Protein AF-A0A1U7NUZ7-F1 (afdb_monomer)

Solvent-accessible surface area (backbone atoms only — not comparable to full-atom values): 11135 Å² total; per-residue (Å²): 109,74,63,62,52,46,43,39,50,23,51,52,74,9,52,78,33,75,13,40,53,43,73,59,88,58,29,22,33,39,43,71,9,53,29,67,67,51,28,48,62,37,33,53,76,56,36,77,80,48,47,77,47,78,47,76,82,34,82,82,72,22,28,20,33,24,39,40,30,50,90,89,45,73,43,67,10,75,22,47,19,69,41,63,65,23,2,44,34,34,2,41,26,43,23,41,35,76,68,71,44,65,81,83,79,80,79,48,73,31,52,32,42,94,89,81,40,64,57,57,73,79,56,69,79,69,61,81,77,74,84,66,88,71,75,82,79,69,78,83,72,74,83,80,51,74,67,56,54,56,50,48,53,56,47,48,56,52,41,51,50,33,38,75,72,70,43,41,72,58,32,53,55,48,59,75,68,52,67,52,99,46,73,68,47,32,52,49,54,47,52,54,53,50,52,60,74,75,102

Radius of gyration: 26.82 Å; Cα contacts (8 Å, |Δi|>4): 294; chains: 1; bounding box: 57×69×40 Å

Sequence (199 aa):
MPEFDRVREALRASMSAWATLEVRGDQARVIPAPDLDQMALHLETADPHWSLTWACDSVQPPVVRARLTLLGVTREGLSGGHTLDDAKWAALADAARTFGVAPAGEIPWVEYDAEDGPNTSDLDEVTPLPTAPAAAALPPEPPRDPQMEKARDHINDLLEQLRALGRGKEATRFMMRGYGENVEESRAIYKEIQAVLKS

Mean predicted aligned error: 16.05 Å

Nearest PDB structures (foldseek):
  3f6h-assembly1_A  TM=7.320E-01  e=1.6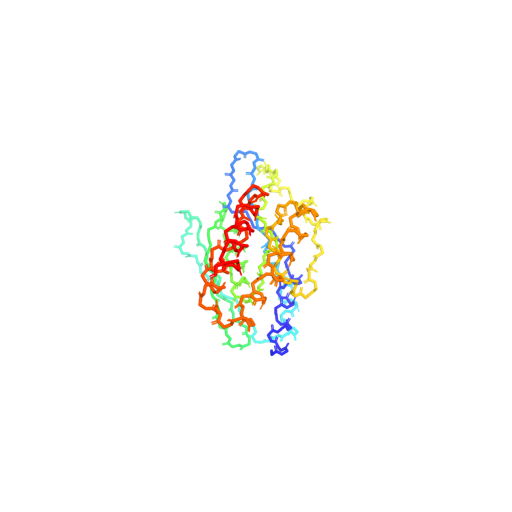95E-01  Leptospira interrogans
  3f6g-assembly1_A  TM=6.444E-01  e=9.263E-02  Leptospira interrogans
  3f6h-assembly1_B  TM=6.268E-01  e=1.045E-01  Leptospira interrogans
  2l33-assembly1_A  TM=5.228E-01  e=1.502E-01  Homo sapiens
  7v6c-assembly1_B  TM=4.073E-01  e=4.767E-02  Drosophila melanogaster

Secondary structure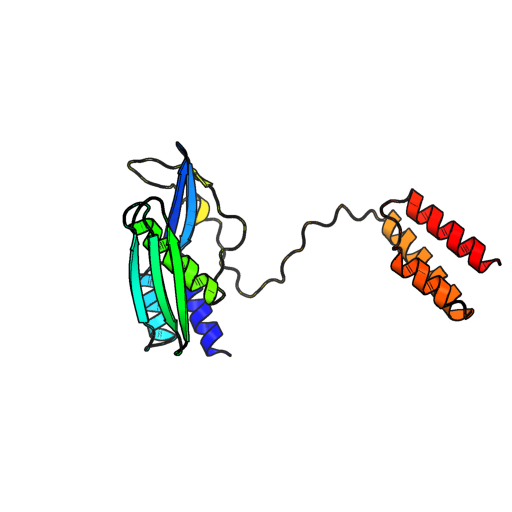 (DSSP, 8-state):
-HHHHHHHHHHHHT--EEEEEEEETTEEEEEEE--HHHHHHHHHHH-TT-EEEEEEEEETTEEEEEEEEETTEEEEEEEE-SSHHHHHHHHHHHHHHHTT-PPSSS--EEEEETTTEE--HHHHTT----SS-PPP-PSPPP---HHHHHHHHHHHHHHHHHHHTT-HHHHHHHHHH-S-SSHHHHHHHHHHHHHHHH-

Structure (mmCIF, N/CA/C/O backbone):
data_AF-A0A1U7NUZ7-F1
#
_entry.id   AF-A0A1U7NUZ7-F1
#
loop_
_atom_site.group_PDB
_atom_site.id
_atom_site.type_symbol
_atom_site.label_atom_id
_atom_site.label_alt_id
_atom_site.label_comp_id
_atom_site.label_asym_id
_atom_site.label_entity_id
_atom_site.label_seq_id
_atom_site.pdbx_PDB_ins_code
_atom_site.Cartn_x
_atom_site.Cartn_y
_atom_site.Cartn_z
_atom_site.occupancy
_atom_site.B_iso_or_equiv
_atom_site.auth_seq_id
_atom_site.auth_comp_id
_atom_site.auth_asym_id
_atom_site.auth_atom_id
_atom_site.pdbx_PDB_model_num
ATOM 1 N N . MET A 1 1 ? -11.045 6.740 16.922 1.00 62.53 1 MET A N 1
ATOM 2 C CA . MET A 1 1 ? -10.965 5.560 17.810 1.00 62.53 1 MET A CA 1
ATOM 3 C C . MET A 1 1 ? -9.488 5.319 18.040 1.00 62.53 1 MET A C 1
ATOM 5 O O . MET A 1 1 ? -8.809 5.043 17.060 1.00 62.53 1 MET A O 1
ATOM 9 N N . PRO A 1 2 ? -8.992 5.460 19.276 1.00 85.19 2 PRO A N 1
ATOM 10 C CA . PRO A 1 2 ? -7.556 5.523 19.555 1.00 85.19 2 PRO A CA 1
ATOM 11 C C . PRO A 1 2 ? -6.780 4.270 19.117 1.00 85.19 2 PRO A C 1
ATOM 13 O O . PRO A 1 2 ? -5.603 4.368 18.794 1.00 85.19 2 PRO A O 1
ATOM 16 N N . GLU A 1 3 ? -7.423 3.103 19.064 1.00 87.19 3 GLU A N 1
ATOM 17 C CA . GLU A 1 3 ? -6.800 1.844 18.630 1.00 87.19 3 GLU A CA 1
ATOM 18 C C . GLU A 1 3 ? -6.497 1.834 17.125 1.00 87.19 3 GLU A C 1
ATOM 20 O O . GLU A 1 3 ? -5.385 1.503 16.722 1.00 87.19 3 GLU A O 1
ATOM 25 N N . PHE A 1 4 ? -7.441 2.291 16.295 1.00 90.88 4 PHE A N 1
ATOM 26 C CA . PHE A 1 4 ? -7.215 2.450 14.854 1.00 90.88 4 PHE A CA 1
ATOM 27 C C . PHE A 1 4 ? -6.125 3.478 14.556 1.00 90.88 4 PHE A C 1
ATOM 29 O O . PHE A 1 4 ? -5.347 3.291 13.624 1.00 90.88 4 PHE A O 1
ATOM 36 N N . ASP A 1 5 ? -6.046 4.545 15.354 1.00 91.75 5 ASP A N 1
ATOM 37 C CA . ASP A 1 5 ? -4.981 5.533 15.216 1.00 91.75 5 ASP A CA 1
ATOM 38 C C . ASP A 1 5 ? -3.610 4.899 15.517 1.00 91.75 5 ASP A C 1
ATOM 40 O O . ASP A 1 5 ? -2.689 5.076 14.727 1.00 91.75 5 ASP A O 1
ATOM 44 N N . ARG A 1 6 ? -3.483 4.076 16.570 1.00 93.12 6 ARG A N 1
ATOM 45 C CA . ARG A 1 6 ? -2.234 3.350 16.889 1.00 93.12 6 ARG A CA 1
ATOM 46 C C . ARG A 1 6 ? -1.795 2.396 15.785 1.00 93.12 6 ARG A C 1
ATOM 48 O O . ARG A 1 6 ? -0.627 2.402 15.420 1.00 93.12 6 ARG A O 1
ATOM 55 N N . VAL A 1 7 ? -2.715 1.597 15.248 1.00 94.56 7 VAL A N 1
ATOM 56 C CA . VAL A 1 7 ? -2.408 0.668 14.150 1.00 94.56 7 VAL A CA 1
ATOM 57 C C . VAL A 1 7 ? -1.990 1.426 12.889 1.00 94.56 7 VAL A C 1
ATOM 59 O O . VAL A 1 7 ? -1.051 1.023 12.207 1.00 94.56 7 VAL A O 1
ATOM 62 N N . ARG A 1 8 ? -2.640 2.556 12.590 1.00 94.25 8 ARG A N 1
ATOM 63 C CA . ARG A 1 8 ? -2.244 3.412 11.468 1.00 94.25 8 ARG A CA 1
ATOM 64 C C . ARG A 1 8 ? -0.847 3.999 11.669 1.00 94.25 8 ARG A C 1
ATOM 66 O O . ARG A 1 8 ? -0.079 4.037 10.713 1.00 94.25 8 ARG A O 1
ATOM 73 N N . GLU A 1 9 ? -0.511 4.436 12.882 1.00 93.62 9 GLU A N 1
ATOM 74 C CA . GLU A 1 9 ? 0.847 4.898 13.193 1.00 93.62 9 GLU A CA 1
ATOM 75 C C . GLU A 1 9 ? 1.876 3.763 13.101 1.00 93.62 9 GLU A C 1
ATOM 77 O O . GLU A 1 9 ? 2.951 3.986 12.560 1.00 93.62 9 GLU A O 1
ATOM 82 N N . ALA A 1 10 ? 1.544 2.545 13.539 1.00 94.25 10 ALA A N 1
ATOM 83 C CA . ALA A 1 10 ? 2.407 1.369 13.394 1.00 94.25 10 ALA A CA 1
ATOM 84 C C . ALA A 1 10 ? 2.710 1.056 11.918 1.00 94.25 10 ALA A C 1
ATOM 86 O O . ALA A 1 10 ? 3.870 0.916 11.537 1.00 94.25 10 ALA A O 1
ATOM 87 N N . LEU A 1 11 ? 1.676 1.030 11.069 1.00 94.69 11 LEU A N 1
ATOM 88 C CA . LEU A 1 11 ? 1.838 0.865 9.623 1.00 94.69 11 LEU A CA 1
ATOM 89 C C . LEU A 1 11 ? 2.664 1.999 9.006 1.00 94.69 11 LEU A C 1
ATOM 91 O O . LEU A 1 11 ? 3.520 1.747 8.162 1.00 94.69 11 LEU A O 1
ATOM 95 N N . ARG A 1 12 ? 2.436 3.248 9.427 1.00 93.31 12 ARG A N 1
ATOM 96 C CA . ARG A 1 12 ? 3.211 4.397 8.946 1.00 93.31 12 ARG A CA 1
ATOM 97 C C . ARG A 1 12 ? 4.683 4.299 9.351 1.00 93.31 12 ARG A C 1
ATOM 99 O O . ARG A 1 12 ? 5.538 4.565 8.517 1.00 93.31 12 ARG A O 1
ATOM 106 N N . ALA A 1 13 ? 4.969 3.911 10.591 1.00 92.12 13 ALA A N 1
ATOM 107 C CA . ALA A 1 13 ? 6.330 3.756 11.099 1.00 92.12 13 ALA A CA 1
ATOM 108 C C . ALA A 1 13 ? 7.115 2.672 10.345 1.00 92.12 13 ALA A C 1
ATOM 110 O O . ALA A 1 13 ? 8.325 2.789 10.202 1.00 92.12 13 ALA A O 1
ATOM 111 N N . SER A 1 14 ? 6.422 1.665 9.806 1.00 94.12 14 SER A N 1
ATOM 112 C CA . SER A 1 14 ? 7.044 0.620 8.992 1.00 94.12 14 SER A CA 1
ATOM 113 C C . SER A 1 14 ? 7.305 0.991 7.528 1.00 94.12 14 SER A C 1
ATOM 115 O O . SER A 1 14 ? 7.852 0.166 6.809 1.00 94.12 14 SER A O 1
ATOM 117 N N . MET A 1 15 ? 6.917 2.181 7.046 1.00 92.31 15 MET A N 1
ATOM 118 C CA . MET A 1 15 ? 7.090 2.595 5.638 1.00 92.31 15 MET A CA 1
ATOM 119 C C . MET A 1 15 ? 8.549 2.957 5.311 1.00 92.31 15 MET A C 1
ATOM 121 O O . MET A 1 15 ? 8.860 4.116 5.049 1.00 92.31 15 MET A O 1
ATOM 125 N N . SER A 1 16 ? 9.436 1.966 5.355 1.00 90.25 16 SER A N 1
ATOM 126 C CA . SER A 1 16 ? 10.882 2.111 5.144 1.00 90.25 16 SER A CA 1
ATOM 127 C C . SER A 1 16 ? 11.426 1.248 4.004 1.00 90.25 16 SER A C 1
ATOM 129 O O . SER A 1 16 ? 12.634 1.206 3.801 1.00 90.25 16 SER A O 1
ATOM 131 N N . ALA A 1 17 ? 10.561 0.525 3.290 1.00 92.12 17 ALA A N 1
ATOM 132 C CA . ALA A 1 17 ? 10.922 -0.231 2.097 1.00 92.12 17 ALA A CA 1
ATOM 133 C C . ALA A 1 17 ? 10.366 0.452 0.840 1.00 92.12 17 ALA A C 1
ATOM 135 O O . ALA A 1 17 ? 9.485 1.313 0.913 1.00 92.12 17 ALA A O 1
ATOM 136 N N . TRP A 1 18 ? 10.843 0.025 -0.328 1.00 92.62 18 TRP A N 1
ATOM 137 C CA . TRP A 1 18 ? 10.431 0.561 -1.623 1.00 92.62 18 TRP A CA 1
ATOM 138 C C . TRP A 1 18 ? 10.044 -0.573 -2.574 1.00 92.62 18 TRP A C 1
ATOM 140 O O . TRP A 1 18 ? 10.740 -1.578 -2.666 1.00 92.62 18 TRP A O 1
ATOM 150 N N . ALA A 1 19 ? 8.923 -0.413 -3.280 1.00 94.50 19 ALA A N 1
ATOM 151 C CA . ALA A 1 19 ? 8.447 -1.368 -4.280 1.00 94.50 19 ALA A CA 1
ATOM 152 C C . ALA A 1 19 ? 8.581 -0.793 -5.691 1.00 94.50 19 ALA A C 1
ATOM 154 O O . ALA A 1 19 ? 8.090 0.313 -5.947 1.00 94.50 19 ALA A O 1
ATOM 155 N N . THR A 1 20 ? 9.158 -1.560 -6.620 1.00 95.62 20 THR A N 1
ATOM 156 C CA . THR A 1 20 ? 9.305 -1.143 -8.022 1.00 95.62 20 THR A CA 1
ATOM 157 C C . THR A 1 20 ? 8.067 -1.492 -8.840 1.00 95.62 20 THR A C 1
ATOM 159 O O . THR A 1 20 ? 7.801 -2.649 -9.168 1.00 95.62 20 THR A O 1
ATOM 162 N N . LEU A 1 21 ? 7.295 -0.480 -9.228 1.00 93.56 21 LEU A N 1
ATOM 163 C CA . LEU A 1 21 ? 6.077 -0.676 -10.014 1.00 93.56 21 LEU A CA 1
ATOM 164 C C . LEU A 1 21 ? 6.374 -0.962 -11.484 1.00 93.56 21 LEU A C 1
ATOM 166 O O . LEU A 1 21 ? 5.757 -1.834 -12.093 1.00 93.56 21 LEU A O 1
ATOM 170 N N . GLU A 1 22 ? 7.297 -0.200 -12.060 1.00 93.75 22 GLU A N 1
ATOM 171 C CA . GLU A 1 22 ? 7.672 -0.296 -13.466 1.00 93.75 22 GLU A CA 1
ATOM 172 C C . GLU A 1 22 ? 9.112 0.173 -13.671 1.00 93.75 22 GLU A C 1
ATOM 174 O O . GLU A 1 22 ? 9.593 1.049 -12.956 1.00 93.75 22 GLU A O 1
ATOM 179 N N . VAL A 1 23 ? 9.771 -0.395 -14.680 1.00 93.88 23 VAL A N 1
ATOM 180 C CA . VAL A 1 23 ? 11.111 -0.003 -15.133 1.00 93.88 23 VAL A CA 1
ATOM 181 C C . VAL A 1 23 ? 11.013 0.442 -16.587 1.00 93.88 23 VAL A C 1
ATOM 183 O O . VAL A 1 23 ? 10.370 -0.219 -17.409 1.00 93.88 23 VAL A O 1
ATOM 186 N N . ARG A 1 24 ? 11.633 1.577 -16.908 1.00 93.25 24 ARG A N 1
ATOM 187 C CA . ARG A 1 24 ? 11.695 2.172 -18.244 1.00 93.25 24 ARG A CA 1
ATOM 188 C C . ARG A 1 24 ? 13.117 2.651 -18.514 1.00 93.25 24 ARG A C 1
ATOM 190 O O . ARG A 1 24 ? 13.480 3.757 -18.137 1.00 93.25 24 ARG A O 1
ATOM 197 N N . GLY A 1 25 ? 13.901 1.826 -19.204 1.00 91.88 25 GLY A N 1
ATOM 198 C CA . GLY A 1 25 ? 15.303 2.141 -19.473 1.00 91.88 25 GLY A CA 1
ATOM 199 C C . GLY A 1 25 ? 16.112 2.174 -18.178 1.00 91.88 25 GLY A C 1
ATOM 200 O O . GLY A 1 25 ? 16.129 1.188 -17.452 1.00 91.88 25 GLY A O 1
ATOM 201 N N . ASP A 1 26 ? 16.738 3.314 -17.915 1.00 91.62 26 ASP A N 1
ATOM 202 C CA . ASP A 1 26 ? 17.551 3.636 -16.737 1.00 91.62 26 ASP A CA 1
ATOM 203 C C . ASP A 1 26 ? 16.730 4.238 -15.585 1.00 91.62 26 ASP A C 1
ATOM 205 O O . ASP A 1 26 ? 17.286 4.816 -14.653 1.00 91.62 26 ASP A O 1
ATOM 209 N N . GLN A 1 27 ? 15.398 4.137 -15.642 1.00 93.75 27 GLN A N 1
ATOM 210 C CA . GLN A 1 27 ? 14.513 4.675 -14.615 1.00 93.75 27 GLN A CA 1
ATOM 211 C C . GLN A 1 27 ? 13.546 3.631 -14.072 1.00 93.75 27 GLN A C 1
ATOM 213 O O . GLN A 1 27 ? 12.948 2.854 -14.819 1.00 93.75 27 GLN A O 1
ATOM 218 N N . ALA A 1 28 ? 13.316 3.678 -12.766 1.00 93.88 28 ALA A N 1
ATOM 219 C CA . ALA A 1 28 ? 12.321 2.884 -12.066 1.00 93.88 28 ALA A CA 1
ATOM 220 C C . ALA A 1 28 ? 11.308 3.790 -11.379 1.00 93.88 28 ALA A C 1
ATOM 222 O O . ALA A 1 28 ? 11.651 4.807 -10.781 1.00 93.88 28 ALA A O 1
ATOM 223 N N . ARG A 1 29 ? 10.040 3.397 -11.428 1.00 94.31 29 ARG A N 1
ATOM 224 C CA . ARG A 1 29 ? 8.985 4.044 -10.661 1.00 94.31 29 ARG A CA 1
ATOM 225 C C . ARG A 1 29 ? 8.772 3.286 -9.367 1.00 94.31 29 ARG A C 1
ATOM 227 O O . ARG A 1 29 ? 8.395 2.113 -9.404 1.00 94.31 29 ARG A O 1
ATOM 234 N N . VAL A 1 30 ? 8.950 3.966 -8.242 1.00 94.50 30 VAL A N 1
ATOM 235 C CA . VAL A 1 30 ? 8.927 3.332 -6.920 1.00 94.50 30 VAL A CA 1
ATOM 236 C C . VAL A 1 30 ? 7.854 3.924 -6.021 1.00 94.50 30 VAL A C 1
ATOM 238 O O . VAL A 1 30 ? 7.524 5.103 -6.112 1.00 94.50 30 VAL A O 1
ATOM 241 N N . ILE A 1 31 ? 7.294 3.099 -5.141 1.00 93.94 31 ILE A N 1
ATOM 242 C CA . ILE A 1 31 ? 6.398 3.539 -4.065 1.00 93.94 31 ILE A CA 1
ATOM 243 C C . ILE A 1 31 ? 6.936 3.073 -2.716 1.00 93.94 31 ILE A C 1
ATOM 245 O O . ILE A 1 31 ? 7.486 1.973 -2.649 1.00 93.94 31 ILE A O 1
ATOM 249 N N . PRO A 1 32 ? 6.734 3.843 -1.635 1.00 93.50 32 PRO A N 1
ATOM 250 C CA . PRO A 1 32 ? 7.062 3.354 -0.310 1.00 93.50 32 PRO A CA 1
ATOM 251 C C . PRO A 1 32 ? 6.119 2.206 0.052 1.00 93.50 32 PRO A C 1
ATOM 253 O O . PRO A 1 32 ? 4.917 2.232 -0.255 1.00 93.50 32 PRO A O 1
ATOM 256 N N . ALA A 1 33 ? 6.682 1.201 0.702 1.00 94.19 33 ALA A N 1
ATOM 257 C CA . ALA A 1 33 ? 6.002 0.013 1.171 1.00 94.19 33 ALA A CA 1
ATOM 258 C C . ALA A 1 33 ? 6.382 -0.267 2.632 1.00 94.19 33 ALA A C 1
ATOM 260 O O . ALA A 1 33 ? 7.474 0.109 3.069 1.00 94.19 33 ALA A O 1
ATOM 261 N N . PRO A 1 34 ? 5.501 -0.928 3.401 1.00 94.44 34 PRO A N 1
ATOM 262 C CA . PRO A 1 34 ? 5.858 -1.388 4.731 1.00 94.44 34 PRO A CA 1
ATOM 263 C C . PRO A 1 34 ? 6.981 -2.419 4.643 1.00 94.44 34 PRO A C 1
ATOM 265 O O . PRO A 1 34 ? 6.813 -3.421 3.951 1.00 94.44 34 PRO A O 1
ATOM 268 N N . ASP A 1 35 ? 8.078 -2.207 5.362 1.00 94.44 35 ASP A N 1
ATOM 269 C CA . ASP A 1 35 ? 9.034 -3.266 5.666 1.00 94.44 35 ASP A CA 1
ATOM 270 C C . ASP A 1 35 ? 8.354 -4.303 6.570 1.00 94.44 35 ASP A C 1
ATOM 272 O O . ASP A 1 35 ? 7.718 -3.954 7.568 1.00 94.44 35 ASP A O 1
ATOM 276 N N . LEU A 1 36 ? 8.443 -5.583 6.204 1.00 93.88 36 LEU A N 1
ATOM 277 C CA . LEU A 1 36 ? 7.678 -6.638 6.871 1.00 93.88 36 LEU A CA 1
ATOM 278 C C . LEU A 1 36 ? 8.116 -6.864 8.318 1.00 93.88 36 LEU A C 1
ATOM 280 O O . LEU A 1 36 ? 7.258 -7.125 9.164 1.00 93.88 36 LEU A O 1
ATOM 284 N N . ASP A 1 37 ? 9.411 -6.743 8.601 1.00 94.31 37 ASP A N 1
ATOM 285 C CA . ASP A 1 37 ? 9.957 -6.993 9.930 1.00 94.31 37 ASP A CA 1
ATOM 286 C C . ASP A 1 37 ? 9.632 -5.823 10.871 1.00 94.31 37 ASP A C 1
ATOM 288 O O . ASP A 1 37 ? 9.142 -6.037 11.984 1.00 94.31 37 ASP A O 1
ATOM 292 N N . GLN A 1 38 ? 9.798 -4.577 10.407 1.00 94.00 38 GLN A N 1
ATOM 293 C CA . GLN A 1 38 ? 9.378 -3.387 11.161 1.00 94.00 38 GLN A CA 1
ATOM 294 C C . GLN A 1 38 ? 7.864 -3.364 11.383 1.00 94.00 38 GLN A C 1
ATOM 296 O O . GLN A 1 38 ? 7.389 -3.060 12.480 1.00 94.00 38 GLN A O 1
ATOM 301 N N . MET A 1 39 ? 7.086 -3.711 10.356 1.00 95.00 39 MET A N 1
ATOM 302 C CA . MET A 1 39 ? 5.632 -3.777 10.457 1.00 95.00 39 MET A CA 1
ATOM 303 C C . MET A 1 39 ? 5.201 -4.810 11.497 1.00 95.00 39 MET A C 1
ATOM 305 O O . MET A 1 39 ? 4.359 -4.494 12.337 1.00 95.00 39 MET A O 1
ATOM 309 N N . ALA A 1 40 ? 5.784 -6.011 11.480 1.00 95.38 40 ALA A N 1
ATOM 310 C CA . ALA A 1 40 ? 5.488 -7.046 12.464 1.00 95.38 40 ALA A CA 1
ATOM 311 C C . ALA A 1 40 ? 5.780 -6.561 13.891 1.00 95.38 40 ALA A C 1
ATOM 313 O O . ALA A 1 40 ? 4.903 -6.635 14.752 1.00 95.38 40 ALA A O 1
ATOM 314 N N . LEU A 1 41 ? 6.958 -5.971 14.115 1.00 95.06 41 LEU A N 1
ATOM 315 C CA . LEU A 1 41 ? 7.366 -5.439 15.416 1.00 95.06 41 LEU A CA 1
ATOM 316 C C . LEU A 1 41 ? 6.391 -4.374 15.949 1.00 95.06 41 LEU A C 1
ATOM 318 O O . LEU A 1 41 ? 5.986 -4.406 17.115 1.00 95.06 41 LEU A O 1
ATOM 322 N N . HIS A 1 42 ? 5.993 -3.421 15.103 1.00 94.75 42 HIS A N 1
ATOM 323 C CA . HIS A 1 42 ? 5.069 -2.362 15.503 1.00 94.75 42 HIS A CA 1
ATOM 324 C C . HIS A 1 42 ? 3.636 -2.876 15.712 1.00 94.75 42 HIS A C 1
ATOM 326 O O . HIS A 1 42 ? 2.956 -2.442 16.651 1.00 94.75 42 HIS A O 1
ATOM 332 N N . LEU A 1 43 ? 3.170 -3.804 14.871 1.00 95.12 43 LEU A N 1
ATOM 333 C CA . LEU A 1 43 ? 1.820 -4.359 14.959 1.00 95.12 43 LEU A CA 1
ATOM 334 C C . LEU A 1 43 ? 1.649 -5.330 16.126 1.00 95.12 43 LEU A C 1
ATOM 336 O O . LEU A 1 43 ? 0.592 -5.300 16.740 1.00 95.12 43 LEU A O 1
ATOM 340 N N . GLU A 1 44 ? 2.662 -6.107 16.513 1.00 94.38 44 GLU A N 1
ATOM 341 C CA . GLU A 1 44 ? 2.583 -6.985 17.694 1.00 94.38 44 GLU A CA 1
ATOM 342 C C . GLU A 1 44 ? 2.197 -6.225 18.971 1.00 94.38 44 GLU A C 1
ATOM 344 O O . GLU A 1 44 ? 1.457 -6.735 19.813 1.00 94.38 44 GLU A O 1
ATOM 349 N N . THR A 1 45 ? 2.656 -4.977 19.097 1.00 91.94 45 THR A N 1
ATOM 350 C CA . THR A 1 45 ? 2.314 -4.113 20.233 1.00 91.94 45 THR A CA 1
ATOM 351 C C . THR A 1 45 ? 0.944 -3.448 20.066 1.00 91.94 45 THR A C 1
ATOM 353 O O . THR A 1 45 ? 0.224 -3.253 21.047 1.00 91.94 45 THR A O 1
ATOM 356 N N . ALA A 1 46 ? 0.581 -3.054 18.841 1.00 94.19 46 ALA A N 1
ATOM 357 C CA . ALA A 1 46 ? -0.646 -2.305 18.564 1.00 94.19 46 ALA A CA 1
ATOM 358 C C . ALA A 1 46 ? -1.899 -3.193 18.446 1.00 94.19 46 ALA A C 1
ATOM 360 O O . ALA A 1 46 ? -2.980 -2.776 18.863 1.00 94.19 46 ALA A O 1
ATOM 361 N N . ASP A 1 47 ? -1.751 -4.394 17.890 1.00 95.50 47 ASP A N 1
ATOM 362 C CA . ASP A 1 47 ? -2.788 -5.403 17.694 1.00 95.50 47 ASP A CA 1
ATOM 363 C C . ASP A 1 47 ? -2.173 -6.818 17.659 1.00 95.50 47 ASP A C 1
ATOM 365 O O . ASP A 1 47 ? -1.791 -7.291 16.593 1.00 95.50 47 ASP A O 1
ATOM 369 N N . PRO A 1 48 ? -2.137 -7.555 18.782 1.00 93.19 48 PRO A N 1
ATOM 370 C CA . PRO A 1 48 ? -1.575 -8.909 18.833 1.00 93.19 48 PRO A CA 1
ATOM 371 C C . PRO A 1 48 ? -2.283 -9.951 17.950 1.00 93.19 48 PRO A C 1
ATOM 373 O O . PRO A 1 48 ? -1.765 -11.051 17.777 1.00 93.19 48 PRO A O 1
ATOM 376 N N . HIS A 1 49 ? -3.477 -9.644 17.431 1.00 95.69 49 HIS A N 1
ATOM 377 C CA . HIS A 1 49 ? -4.255 -10.545 16.575 1.00 95.69 49 HIS A CA 1
ATOM 378 C C . HIS A 1 49 ? -4.128 -10.192 15.090 1.00 95.69 49 HIS A C 1
ATOM 380 O O . HIS A 1 49 ? -4.887 -10.720 14.266 1.00 95.69 49 HIS A O 1
ATOM 386 N N . TRP A 1 50 ? -3.198 -9.298 14.741 1.00 97.25 50 TRP A N 1
ATOM 387 C CA . TRP A 1 50 ? -2.941 -8.948 13.357 1.00 97.25 50 TRP A CA 1
ATOM 388 C C . TRP A 1 50 ? -2.568 -10.192 12.545 1.00 97.25 50 TRP A C 1
ATOM 390 O O . TRP A 1 50 ? -1.978 -11.153 13.041 1.00 97.25 50 TRP A O 1
ATOM 400 N N . SER A 1 51 ? -2.934 -10.195 11.268 1.00 97.88 51 SER A N 1
ATOM 401 C CA . SER A 1 51 ? -2.522 -11.266 10.364 1.00 97.88 51 SER A CA 1
ATOM 402 C C . SER A 1 51 ? -2.377 -10.770 8.941 1.00 97.88 51 SER A C 1
ATOM 404 O O . SER A 1 51 ? -3.097 -9.877 8.491 1.00 97.88 51 SER A O 1
ATOM 406 N N . LEU A 1 52 ? -1.450 -11.393 8.221 1.00 97.88 52 LEU A N 1
ATOM 407 C CA . LEU A 1 52 ? -1.173 -11.116 6.824 1.00 97.88 52 LEU A CA 1
ATOM 408 C C . LEU A 1 52 ? -1.147 -12.425 6.046 1.00 97.88 52 LEU A C 1
ATOM 410 O O . LEU A 1 52 ? -0.467 -13.379 6.419 1.00 97.88 52 LEU A O 1
ATOM 414 N N . THR A 1 53 ? -1.895 -12.463 4.952 1.00 98.00 53 THR A N 1
ATOM 415 C CA . THR A 1 53 ? -1.935 -13.605 4.037 1.00 98.00 53 THR A CA 1
ATOM 416 C C . THR A 1 53 ? -1.711 -13.133 2.612 1.00 98.00 53 THR A C 1
ATOM 418 O O . THR A 1 53 ? -2.095 -12.023 2.243 1.00 98.00 53 THR A O 1
ATOM 421 N N . TRP A 1 54 ? -1.076 -13.986 1.815 1.00 97.69 54 TRP A N 1
ATOM 422 C CA . TRP A 1 54 ? -0.682 -13.675 0.447 1.00 97.69 54 TRP A CA 1
ATOM 423 C C . TRP A 1 54 ? -1.382 -14.601 -0.535 1.00 97.69 54 TRP A C 1
ATOM 425 O O . TRP A 1 54 ? -1.565 -15.787 -0.255 1.00 97.69 54 TRP A O 1
ATOM 435 N N . ALA A 1 55 ? -1.708 -14.072 -1.707 1.00 97.50 55 ALA A N 1
ATOM 436 C CA . ALA A 1 55 ? -2.068 -14.864 -2.872 1.00 97.50 55 ALA A CA 1
ATOM 437 C C . ALA A 1 55 ? -1.320 -14.339 -4.100 1.00 97.50 55 ALA A C 1
ATOM 439 O O . ALA A 1 55 ? -1.123 -13.135 -4.246 1.00 97.50 55 ALA A O 1
ATOM 440 N N . CYS A 1 56 ? -0.891 -15.244 -4.974 1.00 97.31 56 CYS A N 1
ATOM 441 C CA . CYS A 1 56 ? -0.352 -14.892 -6.282 1.00 97.31 56 CYS A CA 1
ATOM 442 C C . CYS A 1 56 ? -1.444 -15.151 -7.318 1.00 97.31 56 CYS A C 1
ATOM 444 O O . CYS A 1 56 ? -1.841 -16.298 -7.525 1.00 97.31 56 CYS A O 1
ATOM 446 N N . ASP A 1 57 ? -1.938 -14.078 -7.929 1.00 96.81 57 ASP A N 1
ATOM 447 C CA . ASP A 1 57 ? -3.000 -14.142 -8.935 1.00 96.81 57 ASP A CA 1
ATOM 448 C C . ASP A 1 57 ? -2.413 -14.431 -10.323 1.00 96.81 57 ASP A C 1
ATOM 450 O O . ASP A 1 57 ? -3.042 -15.087 -11.152 1.00 96.81 57 ASP A O 1
ATOM 454 N N . SER A 1 58 ? -1.192 -13.954 -10.575 1.00 96.75 58 SER A N 1
ATOM 455 C CA . SER A 1 58 ? -0.447 -14.209 -11.802 1.00 96.75 58 SER A CA 1
ATOM 456 C C . SER A 1 58 ? 1.053 -14.100 -11.548 1.00 96.75 58 SER A C 1
ATOM 458 O O . SER A 1 58 ? 1.510 -13.221 -10.821 1.00 96.75 58 SER A O 1
ATOM 460 N N . VAL A 1 59 ? 1.829 -14.980 -12.179 1.00 94.19 59 VAL A N 1
ATOM 461 C CA . VAL A 1 59 ? 3.300 -14.912 -12.180 1.00 94.19 59 VAL A CA 1
ATOM 462 C C . VAL A 1 59 ? 3.844 -14.122 -13.373 1.00 94.19 59 VAL A C 1
ATOM 464 O O . VAL A 1 59 ? 4.959 -13.616 -13.305 1.00 94.19 59 VAL A O 1
ATOM 467 N N . GLN A 1 60 ? 3.067 -13.991 -14.459 1.00 93.56 60 GLN A N 1
ATOM 468 C CA . GLN A 1 60 ? 3.460 -13.243 -15.656 1.00 93.56 60 GLN A CA 1
ATOM 469 C C . GLN A 1 60 ? 2.225 -12.672 -16.397 1.00 93.56 60 GLN A C 1
ATOM 471 O O . GLN A 1 60 ? 1.499 -13.436 -17.033 1.00 93.56 60 GLN A O 1
ATOM 476 N N . PRO A 1 61 ? 1.977 -11.346 -16.343 1.00 91.50 61 PRO A N 1
ATOM 477 C CA . PRO A 1 61 ? 2.710 -10.370 -15.532 1.00 91.50 61 PRO A CA 1
ATOM 478 C C . PRO A 1 61 ? 2.564 -10.674 -14.027 1.00 91.50 61 PRO A C 1
ATOM 480 O O . PRO A 1 61 ? 1.554 -11.272 -13.642 1.00 91.50 61 PRO A O 1
ATOM 483 N N . PRO A 1 62 ? 3.536 -10.307 -13.176 1.00 95.88 62 PRO A N 1
ATOM 484 C CA . PRO A 1 62 ? 3.440 -10.541 -11.740 1.00 95.88 62 PRO A CA 1
ATOM 485 C C . PRO A 1 62 ? 2.282 -9.747 -11.129 1.00 95.88 62 PRO A C 1
ATOM 487 O O . PRO A 1 62 ? 2.207 -8.532 -11.296 1.00 95.88 62 PRO A O 1
ATOM 490 N N . VAL A 1 63 ? 1.383 -10.432 -10.425 1.00 97.50 63 VAL A N 1
ATOM 491 C CA . VAL A 1 63 ? 0.260 -9.841 -9.689 1.00 97.50 63 VAL A CA 1
ATOM 492 C C . VAL A 1 63 ? 0.096 -10.587 -8.370 1.00 97.50 63 VAL A C 1
ATOM 494 O O . VAL A 1 63 ? -0.102 -11.806 -8.345 1.00 97.50 63 VAL A O 1
ATOM 497 N N . VAL A 1 64 ? 0.166 -9.845 -7.269 1.00 98.31 64 VAL A N 1
ATOM 498 C CA . VAL A 1 64 ? 0.081 -10.370 -5.905 1.00 98.31 64 VAL A CA 1
ATOM 499 C C . VAL A 1 64 ? -1.032 -9.655 -5.156 1.00 98.31 64 VAL A C 1
ATOM 501 O O . VAL A 1 64 ? -1.269 -8.459 -5.330 1.00 98.31 64 VAL A O 1
ATOM 504 N N . ARG A 1 65 ? -1.719 -10.407 -4.301 1.00 98.38 65 ARG A N 1
ATOM 505 C CA . ARG A 1 65 ? -2.713 -9.908 -3.363 1.00 98.38 65 ARG A CA 1
ATOM 506 C C . ARG A 1 65 ? -2.198 -10.047 -1.939 1.00 98.38 65 ARG A C 1
ATOM 508 O O . ARG A 1 65 ? -1.794 -11.136 -1.526 1.00 98.38 65 ARG A O 1
ATOM 515 N N . ALA A 1 66 ? -2.269 -8.958 -1.188 1.00 98.25 66 ALA A N 1
ATOM 516 C CA . ALA A 1 66 ? -2.003 -8.917 0.240 1.00 98.25 66 ALA A CA 1
ATOM 517 C C . ALA A 1 66 ? -3.330 -8.761 0.978 1.00 98.25 66 ALA A C 1
ATOM 519 O O . ALA A 1 66 ? -4.055 -7.797 0.747 1.00 98.25 66 ALA A O 1
ATOM 520 N N . ARG A 1 67 ? -3.658 -9.689 1.874 1.00 98.38 67 ARG A N 1
ATOM 521 C CA . ARG A 1 67 ? -4.824 -9.594 2.753 1.00 98.38 67 ARG A CA 1
ATOM 522 C C . ARG A 1 67 ? -4.345 -9.359 4.177 1.00 98.38 67 ARG A C 1
ATOM 524 O O . ARG A 1 67 ? -3.789 -10.268 4.795 1.00 98.38 67 ARG A O 1
ATOM 531 N N . LEU A 1 68 ? -4.592 -8.153 4.675 1.00 98.06 68 LEU A N 1
ATOM 532 C CA . LEU A 1 68 ? -4.160 -7.665 5.978 1.00 98.06 68 LEU A CA 1
ATOM 533 C C . LEU A 1 68 ? -5.375 -7.509 6.897 1.00 98.06 68 LEU A C 1
ATOM 535 O O . LEU A 1 68 ? -6.336 -6.814 6.563 1.00 98.06 68 LEU A O 1
ATOM 539 N N . THR A 1 69 ? -5.334 -8.166 8.052 1.00 98.06 69 THR A N 1
ATOM 540 C CA . THR A 1 69 ? -6.367 -8.065 9.086 1.00 98.06 69 THR A CA 1
ATOM 541 C C . THR A 1 69 ? -5.806 -7.345 10.294 1.00 98.06 69 THR A C 1
ATOM 543 O O . THR A 1 69 ? -4.798 -7.784 10.841 1.00 98.06 69 THR A O 1
ATOM 546 N N . LEU A 1 70 ? -6.476 -6.267 10.702 1.00 96.75 70 LEU A N 1
ATOM 547 C CA . LEU A 1 70 ? -6.118 -5.435 11.848 1.00 96.75 70 LEU A CA 1
ATOM 548 C C . LEU A 1 70 ? -7.374 -5.108 12.649 1.00 96.75 70 LEU A C 1
ATOM 550 O O . LEU A 1 70 ? -8.375 -4.675 12.073 1.00 96.75 70 LEU A O 1
ATOM 554 N N . LEU A 1 71 ? -7.336 -5.300 13.965 1.00 95.38 71 LEU A N 1
ATOM 555 C CA . LEU A 1 71 ? -8.443 -5.062 14.896 1.00 95.38 71 LEU A CA 1
ATOM 556 C C . LEU A 1 71 ? -9.748 -5.739 14.431 1.00 95.38 71 LEU A C 1
ATOM 558 O O . LEU A 1 71 ? -10.836 -5.171 14.521 1.00 95.38 71 LEU A O 1
ATOM 562 N N . GLY A 1 72 ? -9.630 -6.942 13.857 1.00 95.06 72 GLY A N 1
ATOM 563 C CA . GLY A 1 72 ? -10.748 -7.709 13.295 1.00 95.06 72 GLY A CA 1
ATOM 564 C C . GLY A 1 72 ? -11.275 -7.216 11.939 1.00 95.06 72 GLY A C 1
ATOM 565 O O . GLY A 1 72 ? -12.207 -7.811 11.402 1.00 95.06 72 GLY A O 1
ATOM 566 N N . VAL A 1 73 ? -10.694 -6.162 11.359 1.00 96.25 73 VAL A N 1
ATOM 567 C CA . VAL A 1 73 ? -11.040 -5.658 10.024 1.00 96.25 73 VAL A CA 1
ATOM 568 C C . VAL A 1 73 ? -10.035 -6.169 9.007 1.00 96.25 73 VAL A C 1
ATOM 570 O O . VAL A 1 73 ? -8.853 -5.838 9.066 1.00 96.25 73 VAL A O 1
ATOM 573 N N . THR A 1 74 ? -10.521 -6.928 8.032 1.00 97.62 74 THR A N 1
ATOM 574 C CA . THR A 1 74 ? -9.718 -7.406 6.907 1.00 97.62 74 THR A CA 1
ATOM 575 C C . THR A 1 74 ? -9.855 -6.466 5.716 1.00 97.62 74 THR A C 1
ATOM 577 O O . THR A 1 74 ? -10.969 -6.149 5.296 1.00 97.62 74 THR A O 1
ATOM 580 N N . ARG A 1 75 ? -8.724 -6.043 5.149 1.00 97.31 75 ARG A N 1
ATOM 581 C CA . ARG A 1 75 ? -8.657 -5.320 3.876 1.00 97.31 75 ARG A CA 1
ATOM 582 C C . ARG A 1 75 ? -7.625 -5.967 2.965 1.00 97.31 75 ARG A C 1
ATOM 584 O O . ARG A 1 75 ? -6.701 -6.638 3.424 1.00 97.31 75 ARG A O 1
ATOM 591 N N . GLU A 1 76 ? -7.815 -5.788 1.669 1.00 97.19 76 GLU A N 1
ATOM 592 C CA . GLU A 1 76 ? -6.969 -6.390 0.647 1.00 97.19 76 GLU A CA 1
ATOM 593 C C . GLU A 1 76 ? -6.356 -5.298 -0.224 1.00 97.19 76 GLU A C 1
ATOM 595 O O . GLU A 1 76 ? -7.025 -4.317 -0.544 1.00 97.19 76 GLU A O 1
ATOM 600 N N . GLY A 1 77 ? -5.095 -5.493 -0.596 1.00 96.75 77 GLY A N 1
ATOM 601 C CA . GLY A 1 77 ? -4.416 -4.755 -1.652 1.00 96.75 77 GLY A CA 1
ATOM 602 C C . GLY A 1 77 ? -4.060 -5.702 -2.790 1.00 96.75 77 GLY A C 1
ATOM 603 O O . GLY A 1 77 ? -3.680 -6.852 -2.545 1.00 96.75 77 GLY A O 1
ATOM 604 N N . LEU A 1 78 ? -4.204 -5.241 -4.030 1.00 97.38 78 LEU A N 1
ATOM 605 C CA . LEU A 1 78 ? -3.892 -6.014 -5.234 1.00 97.38 78 LEU A CA 1
ATOM 606 C C . LEU A 1 78 ? -2.995 -5.170 -6.130 1.00 97.38 78 LEU A C 1
ATOM 608 O O . LEU A 1 78 ? -3.423 -4.128 -6.620 1.00 97.38 78 LEU A O 1
ATOM 612 N N . SER A 1 79 ? -1.770 -5.628 -6.374 1.00 97.00 79 SER A N 1
ATOM 613 C CA . SER A 1 79 ? -0.834 -4.889 -7.219 1.00 97.00 79 SER A CA 1
ATOM 614 C C . SER A 1 79 ? 0.024 -5.804 -8.078 1.00 97.00 79 SER A C 1
ATOM 616 O O . SER A 1 79 ? 0.295 -6.955 -7.729 1.00 97.00 79 SER A O 1
ATOM 618 N N . GLY A 1 80 ? 0.460 -5.257 -9.210 1.00 96.25 80 GLY A N 1
ATOM 619 C CA . GLY A 1 80 ? 1.599 -5.771 -9.961 1.00 96.25 80 GLY A CA 1
ATOM 620 C C . GLY A 1 80 ? 2.896 -5.058 -9.585 1.00 96.25 80 GLY A C 1
ATOM 621 O O . GLY A 1 80 ? 2.889 -4.128 -8.772 1.00 96.25 80 GLY A O 1
ATOM 622 N N . GLY A 1 81 ? 3.992 -5.500 -10.192 1.00 93.56 81 GLY A N 1
ATOM 623 C CA . GLY A 1 81 ? 5.328 -4.932 -10.027 1.00 93.56 81 GLY A CA 1
ATOM 624 C C . GLY A 1 81 ? 6.275 -5.415 -11.122 1.00 93.56 81 GLY A C 1
ATOM 625 O O . GLY A 1 81 ? 5.901 -6.259 -11.945 1.00 93.56 81 GLY A O 1
ATOM 626 N N . HIS A 1 82 ? 7.493 -4.870 -11.136 1.00 92.81 82 HIS A N 1
ATOM 627 C CA . HIS A 1 82 ? 8.527 -5.271 -12.092 1.00 92.81 82 HIS A CA 1
ATOM 628 C C . HIS A 1 82 ? 8.918 -6.747 -11.913 1.00 92.81 82 HIS A C 1
ATOM 630 O O . HIS A 1 82 ? 8.976 -7.502 -12.886 1.00 92.81 82 HIS A O 1
ATOM 636 N N . THR A 1 83 ? 9.091 -7.176 -10.662 1.00 94.44 83 THR A N 1
ATOM 637 C CA . THR A 1 83 ? 9.266 -8.577 -10.267 1.00 94.44 83 THR A CA 1
ATOM 638 C C . THR A 1 8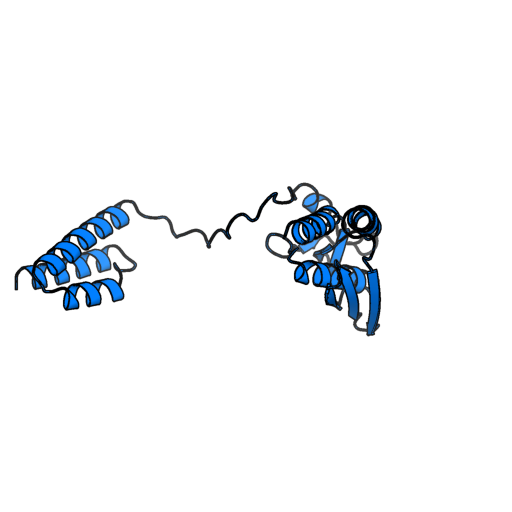3 ? 8.098 -9.075 -9.406 1.00 94.44 83 THR A C 1
ATOM 640 O O . THR A 1 83 ? 7.208 -8.318 -9.011 1.00 94.44 83 THR A O 1
ATOM 643 N N . LEU A 1 84 ? 8.080 -10.378 -9.097 1.00 95.56 84 LEU A N 1
ATOM 644 C CA . LEU A 1 84 ? 7.096 -10.944 -8.166 1.00 95.56 84 LEU A CA 1
ATOM 645 C C . LEU A 1 84 ? 7.267 -10.402 -6.739 1.00 95.56 84 LEU A C 1
ATOM 647 O O . LEU A 1 84 ? 6.274 -10.232 -6.033 1.00 95.56 84 LEU A O 1
ATOM 651 N N . ASP A 1 85 ? 8.505 -10.120 -6.331 1.00 94.81 85 ASP A N 1
ATOM 652 C CA . ASP A 1 85 ? 8.782 -9.541 -5.019 1.00 94.81 85 ASP A CA 1
ATOM 653 C C . ASP A 1 85 ? 8.317 -8.080 -4.963 1.00 94.81 85 ASP A C 1
ATOM 655 O O . ASP A 1 85 ? 7.587 -7.700 -4.050 1.00 94.81 85 ASP A O 1
ATOM 659 N N . ASP A 1 86 ? 8.572 -7.296 -6.014 1.00 95.25 86 ASP A N 1
ATOM 660 C CA . ASP A 1 86 ? 8.026 -5.937 -6.122 1.00 95.25 86 ASP A CA 1
ATOM 661 C C . ASP A 1 86 ? 6.495 -5.919 -6.074 1.00 95.25 86 ASP A C 1
ATOM 663 O O . ASP A 1 86 ? 5.898 -5.078 -5.402 1.00 95.25 86 ASP A O 1
ATOM 667 N N . ALA A 1 87 ? 5.839 -6.866 -6.756 1.00 96.56 87 ALA A N 1
ATOM 668 C CA . ALA A 1 87 ? 4.385 -6.993 -6.717 1.00 96.56 87 ALA A CA 1
ATOM 669 C C . ALA A 1 87 ? 3.881 -7.281 -5.294 1.00 96.56 87 ALA A C 1
ATOM 671 O O . ALA A 1 87 ? 2.838 -6.763 -4.890 1.00 96.56 87 ALA A O 1
ATOM 672 N N . LYS A 1 88 ? 4.631 -8.066 -4.510 1.00 97.00 88 LYS A N 1
ATOM 673 C CA . LYS A 1 88 ? 4.325 -8.354 -3.104 1.00 97.00 88 LYS A CA 1
ATOM 674 C C . LYS A 1 88 ? 4.425 -7.094 -2.241 1.00 97.00 88 LYS A C 1
ATOM 676 O O . LYS A 1 88 ? 3.479 -6.797 -1.509 1.00 97.00 88 LYS A O 1
ATOM 681 N N . TRP A 1 89 ? 5.507 -6.325 -2.360 1.00 96.12 89 TRP A N 1
ATOM 682 C CA . TRP A 1 89 ? 5.666 -5.057 -1.638 1.00 96.12 89 TRP A CA 1
ATOM 683 C C . TRP A 1 89 ? 4.609 -4.027 -2.046 1.00 96.12 89 TRP A C 1
ATOM 685 O O . TRP A 1 89 ? 3.992 -3.385 -1.194 1.00 96.12 89 TRP A O 1
ATOM 695 N N . ALA A 1 90 ? 4.316 -3.926 -3.342 1.00 96.12 90 ALA A N 1
ATOM 696 C CA . ALA A 1 90 ? 3.308 -3.011 -3.857 1.00 96.12 90 ALA A CA 1
ATOM 697 C C . ALA A 1 90 ? 1.889 -3.377 -3.391 1.00 96.12 90 ALA A C 1
ATOM 699 O O . ALA A 1 90 ? 1.110 -2.490 -3.036 1.00 96.12 90 ALA A O 1
ATOM 700 N N . ALA A 1 91 ? 1.557 -4.672 -3.330 1.00 97.44 91 ALA A N 1
ATOM 701 C CA . ALA A 1 91 ? 0.274 -5.147 -2.815 1.00 97.44 91 ALA A CA 1
ATOM 702 C C . ALA A 1 91 ? 0.115 -4.849 -1.318 1.00 97.44 91 ALA A C 1
ATOM 704 O O . ALA A 1 91 ? -0.976 -4.500 -0.868 1.00 97.44 91 ALA A O 1
ATOM 705 N N . LEU A 1 92 ? 1.202 -4.935 -0.546 1.00 97.00 92 LEU A N 1
ATOM 706 C CA . LEU A 1 92 ? 1.198 -4.561 0.866 1.00 97.00 92 LEU A CA 1
ATOM 707 C C . LEU A 1 92 ? 1.028 -3.057 1.067 1.00 97.00 92 LEU A C 1
ATOM 709 O O . LEU A 1 92 ? 0.226 -2.639 1.903 1.00 97.00 92 LEU A O 1
ATOM 713 N N . ALA A 1 93 ? 1.732 -2.246 0.277 1.00 95.56 93 ALA A N 1
ATOM 714 C CA . ALA A 1 93 ? 1.545 -0.801 0.263 1.00 95.56 93 ALA A CA 1
ATOM 715 C C . ALA A 1 93 ? 0.088 -0.437 -0.065 1.00 95.56 93 ALA A C 1
ATOM 717 O O . ALA A 1 93 ? -0.498 0.433 0.576 1.00 95.56 93 ALA A O 1
ATOM 718 N N . ASP A 1 94 ? -0.531 -1.140 -1.016 1.00 96.00 94 ASP A N 1
ATOM 719 C CA . ASP A 1 94 ? -1.938 -0.951 -1.366 1.00 96.00 94 ASP A CA 1
ATOM 720 C C . ASP A 1 94 ? -2.895 -1.355 -0.231 1.00 96.00 94 ASP A C 1
ATOM 722 O O . ASP A 1 94 ? -3.802 -0.597 0.123 1.00 96.00 94 ASP A O 1
ATOM 726 N N . ALA A 1 95 ? -2.628 -2.477 0.443 1.00 96.56 95 ALA A N 1
ATOM 727 C CA . ALA A 1 95 ? -3.374 -2.869 1.634 1.00 96.56 95 ALA A CA 1
ATOM 728 C C . ALA A 1 95 ? -3.258 -1.803 2.740 1.00 96.56 95 ALA A C 1
ATOM 730 O O . ALA A 1 95 ? -4.270 -1.408 3.319 1.00 96.56 95 ALA A O 1
ATOM 731 N N . ALA A 1 96 ? -2.063 -1.262 2.994 1.00 95.12 96 ALA A N 1
ATOM 732 C CA . ALA A 1 96 ? -1.843 -0.201 3.979 1.00 95.12 96 ALA A CA 1
ATOM 733 C C . ALA A 1 96 ? -2.574 1.112 3.625 1.00 95.12 96 ALA A C 1
ATOM 735 O O . ALA A 1 96 ? -3.154 1.753 4.511 1.00 95.12 96 ALA A O 1
ATOM 736 N N . ARG A 1 97 ? -2.658 1.478 2.334 1.00 93.81 97 ARG A N 1
ATOM 737 C CA . ARG A 1 97 ? -3.470 2.623 1.868 1.00 93.81 97 ARG A CA 1
ATOM 738 C C . ARG A 1 97 ? -4.926 2.478 2.248 1.00 93.81 97 ARG A C 1
ATOM 740 O O . ARG A 1 97 ? -5.549 3.459 2.657 1.00 93.81 97 ARG A O 1
ATOM 747 N N . THR A 1 98 ? -5.464 1.263 2.180 1.00 94.88 98 THR A N 1
ATOM 748 C CA . THR A 1 98 ? -6.852 1.035 2.577 1.00 94.88 98 THR A CA 1
ATOM 749 C C . THR A 1 98 ? -7.073 1.340 4.063 1.00 94.88 98 THR A C 1
ATOM 751 O O . THR A 1 98 ? -8.161 1.770 4.420 1.00 94.88 98 THR A O 1
ATOM 754 N N . PHE A 1 99 ? -6.060 1.235 4.928 1.00 92.62 99 PHE A N 1
ATOM 755 C CA . PHE A 1 99 ? -6.120 1.652 6.338 1.00 92.62 99 PHE A CA 1
ATOM 756 C C . PHE A 1 99 ? -5.816 3.148 6.563 1.00 92.62 99 PHE A C 1
ATOM 758 O O . PHE A 1 99 ? -5.740 3.607 7.703 1.00 92.62 99 PHE A O 1
ATOM 765 N N . GLY A 1 100 ? -5.690 3.936 5.491 1.00 91.50 100 GLY A N 1
ATOM 766 C CA . GLY A 1 100 ? -5.430 5.374 5.550 1.00 91.50 100 GLY A CA 1
ATOM 767 C C . GLY A 1 100 ? -3.948 5.740 5.649 1.00 91.50 100 GLY A C 1
ATOM 768 O O . GLY A 1 100 ? -3.633 6.866 6.038 1.00 91.50 100 GLY A O 1
ATOM 769 N N . VAL A 1 101 ? -3.041 4.815 5.317 1.00 90.62 101 VAL A N 1
ATOM 770 C CA . VAL A 1 101 ? -1.601 5.085 5.202 1.00 90.62 101 VAL A CA 1
ATOM 771 C C . VAL A 1 101 ? -1.248 5.249 3.729 1.00 90.62 101 VAL A C 1
ATOM 773 O O . VAL A 1 101 ? -0.944 4.282 3.038 1.00 90.62 101 VAL A O 1
ATOM 776 N N . ALA A 1 102 ? -1.348 6.479 3.229 1.00 79.12 102 ALA A N 1
ATOM 777 C CA . ALA A 1 102 ? -0.967 6.814 1.862 1.00 79.12 102 ALA A CA 1
ATOM 778 C C . ALA A 1 102 ? 0.405 7.503 1.823 1.00 79.12 102 ALA A C 1
ATOM 780 O O . ALA A 1 102 ? 0.705 8.277 2.739 1.00 79.12 102 ALA A O 1
ATOM 781 N N . PRO A 1 103 ? 1.216 7.258 0.775 1.00 71.12 103 PRO A N 1
ATOM 782 C CA . PRO A 1 103 ? 2.393 8.075 0.513 1.00 71.12 103 PRO A CA 1
ATOM 783 C C . PRO A 1 103 ? 1.991 9.541 0.349 1.00 71.12 103 PRO A C 1
ATOM 785 O O . PRO A 1 103 ? 0.936 9.847 -0.213 1.00 71.12 103 PRO A O 1
ATOM 788 N N . ALA A 1 104 ? 2.830 10.444 0.845 1.00 66.56 104 ALA A N 1
ATOM 789 C CA . ALA A 1 104 ? 2.666 11.866 0.598 1.00 66.56 104 ALA A CA 1
ATOM 790 C C . ALA A 1 104 ? 3.224 12.203 -0.793 1.00 66.56 104 ALA A C 1
ATOM 792 O O . ALA A 1 104 ? 4.374 11.894 -1.083 1.00 66.56 104 ALA A O 1
ATOM 793 N N . GLY A 1 105 ? 2.423 12.863 -1.631 1.00 73.31 105 GLY A N 1
ATOM 794 C CA . GLY A 1 105 ? 2.879 13.395 -2.917 1.00 73.31 105 GLY A CA 1
ATOM 795 C C . GLY A 1 105 ? 2.788 12.429 -4.100 1.00 73.31 105 GLY A C 1
ATOM 796 O O . GLY A 1 105 ? 2.064 11.431 -4.079 1.00 73.31 105 GLY A O 1
ATOM 797 N N . GLU A 1 106 ? 3.473 12.803 -5.179 1.00 79.44 106 GLU A N 1
ATOM 798 C CA . GLU A 1 106 ? 3.511 12.043 -6.427 1.00 79.44 106 GLU A CA 1
ATOM 799 C C . GLU A 1 106 ? 4.448 10.835 -6.321 1.00 79.44 106 GLU A C 1
ATOM 801 O O . GLU A 1 106 ? 5.377 10.813 -5.519 1.00 79.44 106 GLU A O 1
ATOM 806 N N . ILE A 1 107 ? 4.195 9.818 -7.145 1.00 85.62 107 ILE A N 1
ATOM 807 C CA . ILE A 1 107 ? 5.011 8.601 -7.186 1.00 85.62 107 ILE A CA 1
ATOM 808 C C . ILE A 1 107 ? 6.323 8.916 -7.926 1.00 85.62 107 ILE A C 1
ATOM 810 O O . ILE A 1 107 ? 6.248 9.197 -9.129 1.00 85.62 107 ILE A O 1
ATOM 814 N N . PRO A 1 108 ? 7.491 8.861 -7.259 1.00 89.25 108 PRO A N 1
ATOM 815 C CA . PRO A 1 108 ? 8.755 9.274 -7.851 1.00 89.25 108 PRO A CA 1
ATOM 816 C C . PRO A 1 108 ? 9.276 8.280 -8.895 1.00 89.25 108 PRO A C 1
ATOM 818 O O . PRO A 1 108 ? 9.004 7.075 -8.851 1.00 89.25 108 PRO A O 1
ATOM 821 N N . TRP A 1 109 ? 10.065 8.824 -9.819 1.00 92.56 109 TRP A N 1
ATOM 822 C CA . TRP A 1 109 ? 10.965 8.072 -10.685 1.00 92.56 109 TRP A CA 1
ATOM 823 C C . TRP A 1 109 ? 12.385 8.234 -10.159 1.00 92.56 109 TRP A C 1
ATOM 825 O O . TRP A 1 109 ? 12.802 9.354 -9.868 1.00 92.56 109 TRP A O 1
ATOM 835 N N . VAL A 1 110 ? 13.104 7.127 -10.049 1.00 92.50 110 VAL A N 1
ATOM 836 C CA . VAL A 1 110 ? 14.496 7.075 -9.602 1.00 92.50 110 VAL A CA 1
ATOM 837 C C . VAL A 1 110 ? 15.372 6.438 -10.666 1.00 92.50 110 VAL A C 1
ATOM 839 O O . VAL A 1 110 ? 14.867 5.752 -11.557 1.00 92.50 110 VAL A O 1
ATOM 842 N N . GLU A 1 111 ? 16.677 6.670 -10.568 1.00 90.06 111 GLU A N 1
ATOM 843 C CA . GLU A 1 111 ? 17.668 5.947 -11.362 1.00 90.06 111 GLU A CA 1
ATOM 844 C C . GLU A 1 111 ? 17.571 4.444 -11.073 1.00 90.06 111 GLU A C 1
ATOM 846 O O . GLU A 1 111 ? 17.350 4.030 -9.933 1.00 90.06 111 GLU A O 1
ATOM 851 N N . TYR A 1 112 ? 17.690 3.636 -12.120 1.00 92.12 112 TYR A N 1
ATOM 852 C CA . TYR A 1 112 ? 17.620 2.187 -12.048 1.00 92.12 112 TYR A CA 1
ATOM 853 C C . TYR A 1 112 ? 18.814 1.563 -12.752 1.00 92.12 112 TYR A C 1
ATOM 855 O O . TYR A 1 112 ? 19.028 1.787 -13.945 1.00 92.12 112 TYR A O 1
ATOM 863 N N . ASP A 1 113 ? 19.519 0.715 -12.014 1.00 90.69 113 ASP A N 1
ATOM 864 C CA . ASP A 1 113 ? 20.526 -0.189 -12.544 1.00 90.69 113 ASP A CA 1
ATOM 865 C C . ASP A 1 113 ? 20.033 -1.642 -12.435 1.00 90.69 113 ASP A C 1
ATOM 867 O O . ASP A 1 113 ? 19.294 -2.004 -11.520 1.00 90.69 113 ASP A O 1
ATOM 871 N N . ALA A 1 114 ? 20.392 -2.491 -13.397 1.00 82.31 114 ALA A N 1
ATOM 872 C CA . ALA A 1 114 ? 19.906 -3.871 -13.429 1.00 82.31 114 ALA A CA 1
ATOM 873 C C . ALA A 1 114 ? 20.589 -4.784 -12.393 1.00 82.31 114 ALA A C 1
ATOM 875 O O . ALA A 1 114 ? 20.011 -5.808 -12.023 1.00 82.31 114 ALA A O 1
ATOM 876 N N . GLU A 1 115 ? 21.807 -4.448 -11.963 1.00 84.12 115 GLU A N 1
ATOM 877 C CA . GLU A 1 115 ? 22.552 -5.173 -10.934 1.00 84.12 115 GLU A CA 1
ATOM 878 C C . GLU A 1 115 ? 22.217 -4.634 -9.538 1.00 84.12 115 GLU A C 1
ATOM 880 O O . GLU A 1 115 ? 21.962 -5.425 -8.628 1.00 84.12 115 GLU A O 1
ATOM 885 N N . ASP A 1 116 ? 22.154 -3.307 -9.388 1.00 81.38 116 ASP A N 1
ATOM 886 C CA . ASP A 1 116 ? 21.955 -2.649 -8.088 1.00 81.38 116 ASP A CA 1
ATOM 887 C C . ASP A 1 116 ? 20.480 -2.338 -7.754 1.00 81.38 116 ASP A C 1
ATOM 889 O O . ASP A 1 116 ? 20.130 -2.148 -6.587 1.00 81.38 116 ASP A O 1
ATOM 893 N N . GLY A 1 117 ? 19.582 -2.332 -8.743 1.00 86.62 117 GLY A N 1
ATOM 894 C CA . GLY A 1 117 ? 18.163 -2.010 -8.569 1.00 86.62 117 GLY A CA 1
ATOM 895 C C . GLY A 1 117 ? 17.859 -0.499 -8.555 1.00 86.62 117 GLY A C 1
ATOM 896 O O . GLY A 1 117 ? 18.653 0.308 -9.043 1.00 86.62 117 GLY A O 1
ATOM 897 N N . PRO A 1 118 ? 16.673 -0.082 -8.063 1.00 88.62 118 PRO A N 1
ATOM 898 C CA . PRO A 1 118 ? 16.315 1.334 -7.971 1.00 88.62 118 PRO A CA 1
ATOM 899 C C . PRO A 1 118 ? 17.146 2.060 -6.900 1.00 88.62 118 PRO A C 1
ATOM 901 O O . PRO A 1 118 ? 17.190 1.633 -5.748 1.00 88.62 118 PRO A O 1
ATOM 904 N N . ASN A 1 119 ? 17.732 3.208 -7.240 1.00 88.62 119 ASN A N 1
ATOM 905 C CA . ASN A 1 119 ? 18.446 4.049 -6.281 1.00 88.62 119 ASN A CA 1
ATOM 906 C C . ASN A 1 119 ? 17.462 4.902 -5.463 1.00 88.62 119 ASN A C 1
ATOM 908 O O . ASN A 1 119 ? 16.970 5.929 -5.929 1.00 88.62 119 ASN A O 1
ATOM 912 N N . THR A 1 120 ? 17.176 4.489 -4.229 1.00 85.44 120 THR A N 1
ATOM 913 C CA . THR A 1 120 ? 16.233 5.182 -3.331 1.00 85.44 120 THR A CA 1
ATOM 914 C C . THR A 1 120 ? 16.914 6.052 -2.272 1.00 85.44 120 THR A C 1
ATOM 916 O O . THR A 1 120 ? 16.226 6.624 -1.430 1.00 85.44 120 THR A O 1
ATOM 919 N N . SER A 1 121 ? 18.243 6.190 -2.318 1.00 81.31 121 SER A N 1
ATOM 920 C CA . SER A 1 121 ? 19.042 6.855 -1.274 1.00 81.31 121 SER A CA 1
ATOM 921 C C . SER A 1 121 ? 18.612 8.308 -1.030 1.00 81.31 121 SER A C 1
ATOM 923 O O . SER A 1 121 ? 18.499 8.744 0.113 1.00 81.31 121 SER A O 1
ATOM 925 N N . ASP A 1 122 ? 18.284 9.033 -2.103 1.00 73.44 122 ASP A N 1
ATOM 926 C CA . ASP A 1 122 ? 17.848 10.434 -2.044 1.00 73.44 122 ASP A CA 1
ATOM 927 C C . ASP A 1 122 ? 16.391 10.595 -1.558 1.00 73.44 122 ASP A C 1
ATOM 929 O O . ASP A 1 122 ? 15.952 11.703 -1.244 1.00 73.44 122 ASP A O 1
ATOM 933 N N . LEU A 1 123 ? 15.613 9.505 -1.502 1.00 76.00 123 LEU A N 1
ATOM 934 C CA . LEU A 1 123 ? 14.218 9.519 -1.046 1.00 76.00 123 LEU A CA 1
ATOM 935 C C . LEU A 1 123 ? 14.102 9.341 0.473 1.00 76.00 123 LEU A C 1
ATOM 937 O O . LEU A 1 123 ? 13.190 9.898 1.096 1.00 76.00 123 LEU A O 1
ATOM 941 N N . ASP A 1 124 ? 15.043 8.616 1.079 1.00 57.69 124 ASP A N 1
ATOM 942 C CA . ASP A 1 124 ? 15.077 8.395 2.527 1.00 57.69 124 ASP A CA 1
ATOM 943 C C . ASP A 1 124 ? 15.433 9.688 3.294 1.00 57.69 124 ASP A C 1
ATOM 945 O O . ASP A 1 124 ? 14.950 9.904 4.408 1.00 57.69 124 ASP A O 1
ATOM 949 N N . GLU A 1 125 ? 16.181 10.615 2.678 1.00 46.56 125 GLU A N 1
ATOM 950 C CA . GLU A 1 125 ? 16.540 11.914 3.275 1.00 46.56 125 GLU A CA 1
ATOM 951 C C . GLU A 1 125 ? 15.390 12.947 3.279 1.00 46.56 125 GLU A C 1
ATOM 953 O O . GLU A 1 125 ? 15.445 13.940 4.011 1.00 46.56 125 GLU A O 1
ATOM 958 N N . VAL A 1 126 ? 14.311 12.721 2.514 1.00 39.56 126 VAL A N 1
ATOM 959 C CA . VAL A 1 126 ? 13.225 13.704 2.294 1.00 39.56 126 VAL A CA 1
ATOM 960 C C . VAL A 1 126 ? 11.915 13.334 3.004 1.00 39.56 126 VAL A C 1
ATOM 962 O O . VAL A 1 126 ? 10.914 14.038 2.867 1.00 39.56 126 VAL A O 1
ATOM 965 N N . THR A 1 127 ? 11.893 12.297 3.847 1.00 41.41 127 THR A N 1
ATOM 966 C CA . THR A 1 127 ? 10.637 11.845 4.472 1.00 41.41 127 THR A CA 1
ATOM 967 C C . THR A 1 127 ? 10.577 12.100 5.986 1.00 41.41 127 THR A C 1
ATOM 969 O O . THR A 1 127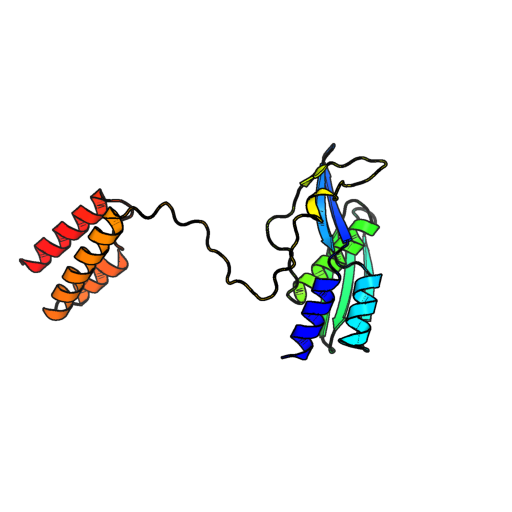 ? 10.640 11.158 6.776 1.00 41.41 127 THR A O 1
ATOM 972 N N . PRO A 1 128 ? 10.352 13.343 6.464 1.00 37.62 128 PRO A N 1
ATOM 973 C CA . PRO A 1 128 ? 9.679 13.501 7.741 1.00 37.62 128 PRO A CA 1
ATOM 974 C C . PRO A 1 128 ? 8.262 12.941 7.575 1.00 37.62 128 PRO A C 1
ATOM 976 O O . PRO A 1 128 ? 7.423 13.532 6.893 1.00 37.62 128 PRO A O 1
ATOM 979 N N . LEU A 1 129 ? 7.999 11.786 8.190 1.00 46.12 129 LEU A N 1
ATOM 980 C CA . LEU A 1 129 ? 6.649 11.250 8.337 1.00 46.12 129 LEU A CA 1
ATOM 981 C C . LEU A 1 129 ? 5.763 12.358 8.937 1.00 46.12 129 LEU A C 1
ATOM 983 O O . LEU A 1 129 ? 6.064 12.836 10.036 1.00 46.12 129 LEU A O 1
ATOM 987 N N . PRO A 1 130 ? 4.700 12.816 8.251 1.00 41.75 130 PRO A N 1
ATOM 988 C CA . PRO A 1 130 ? 3.870 13.884 8.778 1.00 41.75 130 PRO A CA 1
ATOM 989 C C . PRO A 1 130 ? 3.123 13.378 10.013 1.00 41.75 130 PRO A C 1
ATOM 991 O O . PRO A 1 130 ? 2.172 12.598 9.928 1.00 41.75 130 PRO A O 1
ATOM 994 N N . THR A 1 131 ? 3.563 13.836 11.181 1.00 43.34 131 THR A N 1
ATOM 995 C CA . THR A 1 131 ? 2.796 13.762 12.419 1.00 43.34 131 THR A CA 1
ATOM 996 C C . THR A 1 131 ? 1.557 14.644 12.241 1.00 43.34 131 THR A C 1
ATOM 998 O O . THR A 1 131 ? 1.678 15.860 12.118 1.00 43.34 131 THR A O 1
ATOM 1001 N N . ALA A 1 132 ? 0.377 14.015 12.257 1.00 41.53 132 ALA A N 1
ATOM 1002 C CA . ALA A 1 132 ? -0.965 14.594 12.087 1.00 41.53 132 ALA A CA 1
ATOM 1003 C C . ALA A 1 132 ? -1.416 14.873 10.632 1.00 41.53 132 ALA A C 1
ATOM 1005 O O . ALA A 1 132 ? -0.612 15.232 9.774 1.00 41.53 132 ALA A O 1
ATOM 1006 N N . PRO A 1 133 ? -2.726 14.726 10.328 1.00 41.12 133 PRO A N 1
ATOM 1007 C CA . PRO A 1 133 ? -3.261 15.083 9.022 1.00 41.12 133 PRO A CA 1
ATOM 1008 C C . PRO A 1 133 ? -3.207 16.604 8.866 1.00 41.12 133 PRO A C 1
ATOM 1010 O O . PRO A 1 133 ? -4.075 17.325 9.357 1.00 41.12 133 PRO A O 1
ATOM 1013 N N . ALA A 1 134 ? -2.184 17.102 8.175 1.00 42.38 134 ALA A N 1
ATOM 1014 C CA . ALA A 1 134 ? -2.248 18.428 7.591 1.00 42.38 134 ALA A CA 1
ATOM 1015 C C . ALA A 1 134 ? -3.364 18.402 6.539 1.00 42.38 134 ALA A C 1
ATOM 1017 O O . ALA A 1 134 ? -3.369 17.561 5.638 1.00 42.38 134 ALA A O 1
ATOM 1018 N N . ALA A 1 135 ? -4.350 19.284 6.704 1.00 44.06 135 ALA A N 1
ATOM 1019 C CA . ALA A 1 135 ? -5.384 19.516 5.711 1.00 44.06 135 ALA A CA 1
ATOM 1020 C C . ALA A 1 135 ? -4.729 19.705 4.335 1.00 44.06 135 ALA A C 1
ATOM 1022 O O . ALA A 1 135 ? -3.748 20.439 4.222 1.00 44.06 135 ALA A O 1
ATOM 1023 N N . ALA A 1 136 ? -5.250 19.013 3.320 1.00 38.28 136 ALA A N 1
ATOM 1024 C CA . ALA A 1 136 ? -4.754 19.087 1.954 1.00 38.28 136 ALA A CA 1
ATOM 1025 C C . ALA A 1 136 ? -4.534 20.552 1.544 1.00 38.28 136 ALA A C 1
ATOM 1027 O O . ALA A 1 136 ? -5.480 21.343 1.517 1.00 38.28 136 ALA A O 1
ATOM 1028 N N . ALA A 1 137 ? -3.286 20.908 1.241 1.00 40.16 137 ALA A N 1
ATOM 1029 C CA . ALA A 1 137 ? -2.989 22.164 0.581 1.00 40.16 137 ALA A CA 1
ATOM 1030 C C . ALA A 1 137 ? -3.597 22.082 -0.822 1.00 40.16 137 ALA A C 1
ATOM 1032 O O . ALA A 1 137 ? -3.188 21.267 -1.650 1.00 40.16 137 ALA A O 1
ATOM 1033 N N . LEU A 1 138 ? -4.631 22.889 -1.049 1.00 42.16 138 LEU A N 1
ATOM 1034 C CA . LEU A 1 138 ? -5.160 23.167 -2.378 1.00 42.16 138 LEU A CA 1
ATOM 1035 C C . LEU A 1 138 ? -4.018 23.662 -3.288 1.00 42.16 138 LEU A C 1
ATOM 1037 O O . LEU A 1 138 ? -3.042 24.221 -2.775 1.00 42.16 138 LEU A O 1
ATOM 1041 N N . PRO A 1 139 ? -4.118 23.468 -4.618 1.00 48.69 139 PRO A N 1
ATOM 1042 C CA . PRO A 1 139 ? -3.137 23.998 -5.563 1.00 48.69 139 PRO A CA 1
ATOM 1043 C C . PRO A 1 139 ? -2.867 25.483 -5.278 1.00 48.69 139 PRO A C 1
ATOM 1045 O O . PRO A 1 139 ? -3.795 26.181 -4.857 1.00 48.69 139 PRO A O 1
ATOM 1048 N N . PRO A 1 140 ? -1.626 25.971 -5.478 1.00 43.00 140 PRO A N 1
ATOM 1049 C CA . PRO A 1 140 ? -1.279 27.350 -5.172 1.00 43.00 140 PRO A CA 1
ATOM 1050 C C . PRO A 1 140 ? -2.247 28.274 -5.905 1.00 43.00 140 PRO A C 1
ATOM 1052 O O . PRO A 1 140 ? -2.329 28.256 -7.135 1.00 43.00 140 PRO A O 1
ATOM 1055 N N . GLU A 1 141 ? -3.020 29.043 -5.137 1.00 43.62 141 GLU A N 1
ATOM 1056 C CA . GLU A 1 141 ? -3.860 30.085 -5.706 1.00 43.62 141 GLU A CA 1
ATOM 1057 C C . GLU A 1 141 ? -2.973 30.999 -6.560 1.00 43.62 141 GLU A C 1
ATOM 1059 O O . GLU A 1 141 ? -1.887 31.387 -6.107 1.00 43.62 141 GLU A O 1
ATOM 1064 N N . PRO A 1 142 ? -3.403 31.344 -7.789 1.00 53.62 142 PRO A N 1
ATOM 1065 C CA . PRO A 1 142 ? -2.678 32.312 -8.595 1.00 53.62 142 PRO A CA 1
ATOM 1066 C C . PRO A 1 142 ? -2.486 33.592 -7.768 1.00 53.62 142 PRO A C 1
ATOM 1068 O O . PRO A 1 142 ? -3.366 33.929 -6.968 1.00 53.62 142 PRO A O 1
ATOM 1071 N N . PRO A 1 143 ? -1.338 34.279 -7.910 1.00 52.34 143 PRO A N 1
ATOM 1072 C CA . PRO A 1 143 ? -0.928 35.348 -7.009 1.00 52.34 143 PRO A CA 1
ATOM 1073 C C . PRO A 1 143 ? -2.066 36.351 -6.816 1.00 52.34 143 PRO A C 1
ATOM 1075 O O . PRO A 1 143 ? -2.502 37.011 -7.759 1.00 52.34 143 PRO A O 1
ATOM 1078 N N . ARG A 1 144 ? -2.577 36.411 -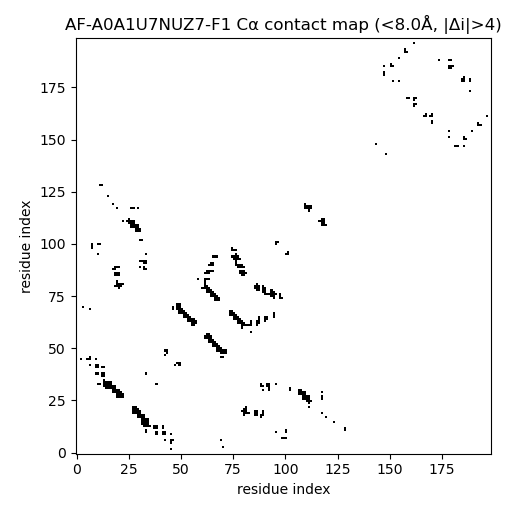5.580 1.00 54.16 144 ARG A N 1
ATOM 1079 C CA . ARG A 1 144 ? -3.666 37.303 -5.184 1.00 54.16 144 ARG A CA 1
ATOM 1080 C C . ARG A 1 144 ? -3.172 38.739 -5.321 1.00 54.16 144 ARG A C 1
ATOM 1082 O O . ARG A 1 144 ? -2.386 39.215 -4.506 1.00 54.16 144 ARG A O 1
ATOM 1089 N N . ASP A 1 145 ? -3.593 39.408 -6.389 1.00 56.59 145 ASP A N 1
ATOM 1090 C CA . ASP A 1 145 ? -3.269 40.812 -6.619 1.00 56.59 145 ASP A CA 1
ATOM 1091 C C . ASP A 1 145 ? -3.953 41.669 -5.527 1.00 56.59 145 ASP A C 1
ATOM 1093 O O . ASP A 1 145 ? -5.183 41.620 -5.405 1.00 56.59 145 ASP A O 1
ATOM 1097 N N . PRO A 1 146 ? -3.216 42.478 -4.739 1.00 59.88 146 PRO A N 1
ATOM 1098 C CA . PRO A 1 146 ? -3.788 43.344 -3.701 1.00 59.88 146 PRO A CA 1
ATOM 1099 C C . PRO A 1 146 ? -4.865 44.310 -4.220 1.00 59.88 146 PRO A C 1
ATOM 1101 O O . PRO A 1 146 ? -5.679 44.830 -3.454 1.00 59.88 146 PRO A O 1
ATOM 1104 N N . GLN A 1 147 ? -4.874 44.590 -5.527 1.00 60.22 147 GLN A N 1
ATOM 1105 C CA . GLN A 1 147 ? -5.895 45.419 -6.165 1.00 60.22 147 GLN A CA 1
ATOM 1106 C C . GLN A 1 147 ? -7.216 44.665 -6.372 1.00 60.22 147 GLN A C 1
ATOM 1108 O O . GLN A 1 147 ? -8.279 45.285 -6.317 1.00 60.22 147 GLN A O 1
ATOM 1113 N N . MET A 1 148 ? -7.168 43.340 -6.553 1.00 60.72 148 MET A N 1
ATOM 1114 C CA . MET A 1 148 ? -8.356 42.488 -6.665 1.00 60.72 148 MET A CA 1
ATOM 1115 C C . MET A 1 148 ? -9.069 42.335 -5.320 1.00 60.72 148 MET A C 1
ATOM 1117 O O . MET A 1 148 ? -10.296 42.341 -5.287 1.00 60.72 148 MET A O 1
ATOM 1121 N N . GLU A 1 149 ? -8.335 42.260 -4.206 1.00 63.00 149 GLU A N 1
ATOM 1122 C CA . GLU A 1 149 ? -8.940 42.210 -2.864 1.00 63.00 149 GLU A CA 1
ATOM 1123 C C . GLU A 1 149 ? -9.710 43.497 -2.548 1.00 63.00 149 GLU A C 1
ATOM 1125 O O . GLU A 1 149 ? -10.896 43.440 -2.230 1.00 63.00 149 GLU A O 1
ATOM 1130 N N . LYS A 1 150 ? -9.105 44.668 -2.793 1.00 66.69 150 LYS A N 1
ATOM 1131 C CA . LYS A 1 150 ? -9.797 45.960 -2.627 1.00 66.69 150 LYS A CA 1
ATOM 1132 C C . LYS A 1 150 ? -11.032 46.094 -3.521 1.00 66.69 150 LYS A C 1
ATOM 1134 O O . LYS A 1 150 ? -12.022 46.695 -3.112 1.00 66.69 150 LYS A O 1
ATOM 1139 N N . ALA A 1 151 ? -10.984 45.560 -4.743 1.00 66.12 151 ALA A N 1
ATOM 1140 C CA . ALA A 1 151 ? -12.133 45.574 -5.645 1.00 66.12 151 ALA A CA 1
ATOM 1141 C C . ALA A 1 151 ? -13.266 44.663 -5.144 1.00 66.12 151 ALA A C 1
ATOM 1143 O O . ALA A 1 151 ? -14.433 45.045 -5.220 1.00 66.12 151 ALA A O 1
ATOM 1144 N N . ARG A 1 152 ? -12.931 43.490 -4.594 1.00 67.81 152 ARG A N 1
ATOM 1145 C CA . ARG A 1 152 ? -13.899 42.546 -4.014 1.00 67.81 152 ARG A CA 1
ATOM 1146 C C . ARG A 1 152 ? -14.597 43.127 -2.790 1.00 67.81 152 ARG A C 1
ATOM 1148 O O . ARG A 1 152 ? -15.822 43.058 -2.725 1.00 67.81 152 ARG A O 1
ATOM 1155 N N . ASP A 1 153 ? -13.852 43.754 -1.885 1.00 71.81 153 ASP A N 1
ATOM 1156 C CA . ASP A 1 153 ? -14.424 44.412 -0.704 1.00 71.81 153 ASP A CA 1
ATOM 1157 C C . ASP A 1 153 ? -15.413 45.510 -1.109 1.00 71.81 153 ASP A C 1
ATOM 1159 O O . ASP A 1 153 ? -16.538 45.563 -0.618 1.00 71.81 153 ASP A O 1
ATOM 1163 N N . HIS A 1 154 ? -15.060 46.313 -2.114 1.00 71.81 154 HIS A N 1
ATOM 1164 C CA . HIS A 1 154 ? -15.938 47.379 -2.586 1.00 71.81 154 HIS A CA 1
ATOM 1165 C C . HIS A 1 154 ? -17.210 46.858 -3.283 1.00 71.81 154 HIS A C 1
ATOM 1167 O O . HIS A 1 154 ? -18.275 47.470 -3.190 1.00 71.81 154 HIS A O 1
ATOM 1173 N N . ILE A 1 155 ? -17.132 45.711 -3.969 1.00 71.56 155 ILE A N 1
ATOM 1174 C CA . ILE A 1 155 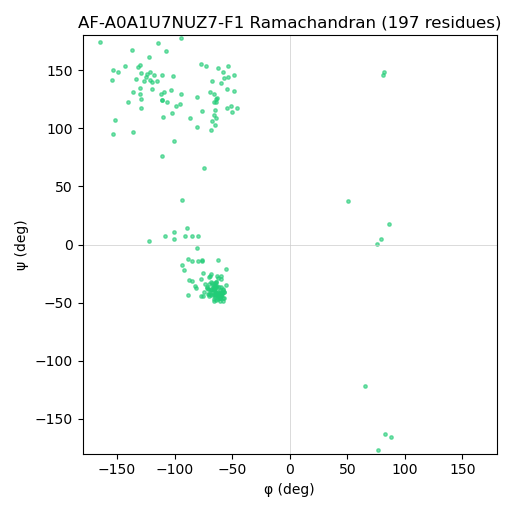? -18.314 45.038 -4.531 1.00 71.56 155 ILE A CA 1
ATOM 1175 C C . ILE A 1 155 ? -19.190 44.468 -3.404 1.00 71.56 155 ILE A C 1
ATOM 1177 O O . ILE A 1 155 ? -20.414 44.578 -3.480 1.00 71.56 155 ILE A O 1
ATOM 1181 N N . ASN A 1 156 ? -18.593 43.911 -2.347 1.00 78.38 156 ASN A N 1
ATOM 1182 C CA . ASN A 1 156 ? -19.326 43.405 -1.186 1.00 78.38 156 ASN A CA 1
ATOM 1183 C C . ASN A 1 156 ? -20.133 44.498 -0.485 1.00 78.38 156 ASN A C 1
ATOM 1185 O O . ASN A 1 156 ? -21.329 44.300 -0.253 1.00 78.38 156 ASN A O 1
ATOM 1189 N N . ASP A 1 157 ? -19.524 45.662 -0.253 1.00 79.88 157 ASP A N 1
ATOM 1190 C CA . ASP A 1 157 ? -20.200 46.816 0.348 1.00 79.88 157 ASP A CA 1
ATOM 1191 C C . ASP A 1 157 ? -21.434 47.237 -0.469 1.00 79.88 157 ASP A C 1
ATOM 1193 O O . ASP A 1 157 ? -22.497 47.538 0.082 1.00 79.88 157 ASP A O 1
ATOM 1197 N N . LEU A 1 158 ? -21.336 47.221 -1.803 1.00 74.75 158 LEU A N 1
ATOM 1198 C CA . LEU A 1 158 ? -22.463 47.553 -2.679 1.00 74.75 158 LEU A CA 1
ATOM 1199 C C . LEU A 1 158 ? -23.553 46.474 -2.700 1.00 74.75 158 LEU A C 1
ATOM 1201 O O . LEU A 1 158 ? -24.742 46.798 -2.755 1.00 74.75 158 LEU A O 1
ATOM 1205 N N . LEU A 1 159 ? -23.183 45.192 -2.644 1.00 74.75 159 LEU A N 1
ATOM 1206 C CA . LEU A 1 159 ? -24.145 44.088 -2.546 1.00 74.75 159 LEU A CA 1
ATOM 1207 C C . LEU A 1 159 ? -24.882 44.095 -1.204 1.00 74.75 159 LEU A C 1
ATOM 1209 O O . LEU A 1 159 ? -26.052 43.705 -1.130 1.00 74.75 159 LEU A O 1
ATOM 1213 N N . GLU A 1 160 ? -24.216 44.524 -0.136 1.00 78.31 160 GLU A N 1
ATOM 1214 C CA . GLU A 1 160 ? -24.833 44.720 1.172 1.00 78.31 160 GLU A CA 1
ATOM 1215 C C . GLU A 1 160 ? -25.811 45.903 1.156 1.00 78.31 160 GLU A C 1
ATOM 1217 O O . GLU A 1 160 ? -26.952 45.755 1.599 1.00 78.31 160 GLU A O 1
ATOM 1222 N N . GLN A 1 161 ? -25.449 47.018 0.514 1.00 73.94 161 GLN A N 1
ATOM 1223 C CA . GLN A 1 161 ? -26.362 48.147 0.293 1.00 73.94 161 GLN A CA 1
ATOM 1224 C C . GLN A 1 161 ? -27.584 47.764 -0.561 1.00 73.94 161 GLN A C 1
ATOM 1226 O O . GLN A 1 161 ? -28.710 48.119 -0.211 1.00 73.94 161 GLN A O 1
ATOM 1231 N N . LEU A 1 162 ? -27.414 46.981 -1.635 1.00 72.38 162 LEU A N 1
ATOM 1232 C CA . LEU A 1 162 ? -28.541 46.463 -2.429 1.00 72.38 162 LEU A CA 1
ATOM 1233 C C . LEU A 1 162 ? -29.483 45.581 -1.602 1.00 72.38 162 LEU A C 1
ATOM 1235 O O . LEU A 1 162 ? -30.705 45.651 -1.766 1.00 72.38 162 LEU A O 1
ATOM 1239 N N . ARG A 1 163 ? -28.932 44.754 -0.704 1.00 69.88 163 ARG A N 1
ATOM 1240 C CA . ARG A 1 163 ? -29.730 43.941 0.225 1.00 69.88 163 ARG A CA 1
ATOM 1241 C C . ARG A 1 163 ? -30.493 44.813 1.219 1.00 69.88 163 ARG A C 1
ATOM 1243 O O . ARG A 1 163 ? -31.683 44.573 1.416 1.00 69.88 163 ARG A O 1
ATOM 1250 N N . ALA A 1 164 ? -29.854 45.843 1.773 1.00 73.94 164 ALA A N 1
ATOM 1251 C CA . ALA A 1 164 ? -30.486 46.791 2.690 1.00 73.94 164 ALA A CA 1
ATOM 1252 C C . ALA A 1 164 ? -31.617 47.603 2.026 1.00 73.94 164 ALA A C 1
ATOM 1254 O O . ALA A 1 164 ? -32.623 47.896 2.666 1.00 73.94 164 ALA A O 1
ATOM 1255 N N . LEU A 1 165 ? -31.502 47.897 0.727 1.00 69.94 165 LEU A N 1
ATOM 1256 C CA . LEU A 1 165 ? -32.530 48.579 -0.074 1.00 69.94 165 LEU A CA 1
ATOM 1257 C C . LEU A 1 165 ? -33.671 47.653 -0.547 1.00 69.94 165 LEU A C 1
ATOM 1259 O O . LEU A 1 165 ? -34.515 48.061 -1.343 1.00 69.94 165 LEU A O 1
ATOM 1263 N N . GLY A 1 166 ? -33.713 46.396 -0.088 1.00 67.75 166 GLY A N 1
ATOM 1264 C CA . GLY A 1 166 ? -34.770 45.437 -0.427 1.00 67.75 166 GLY A CA 1
ATOM 1265 C C . GLY A 1 166 ? -34.625 44.780 -1.806 1.00 67.75 166 GLY A C 1
ATOM 1266 O O . GLY A 1 16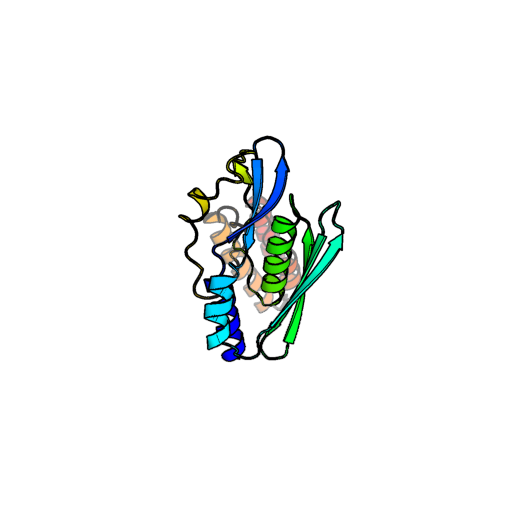6 ? -35.466 43.965 -2.188 1.00 67.75 166 GLY A O 1
ATOM 1267 N N . ARG A 1 167 ? -33.535 45.049 -2.540 1.00 68.94 167 ARG A N 1
ATOM 1268 C CA . ARG A 1 167 ? -33.215 44.450 -3.853 1.00 68.94 167 ARG A CA 1
ATOM 1269 C C . ARG A 1 167 ? -32.322 43.211 -3.729 1.00 68.94 167 ARG A C 1
ATOM 1271 O O . ARG A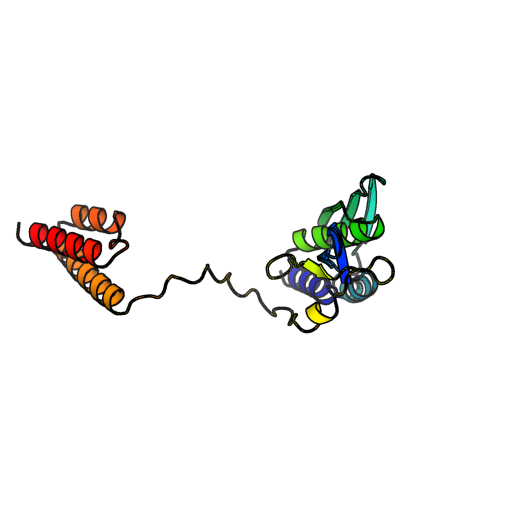 1 167 ? -31.456 42.937 -4.558 1.00 68.94 167 ARG A O 1
ATOM 1278 N N . GLY A 1 168 ? -32.567 42.402 -2.696 1.00 65.38 168 GLY A N 1
ATOM 1279 C CA . GLY A 1 168 ? -31.749 41.229 -2.373 1.00 65.38 168 GLY A CA 1
ATOM 1280 C C . GLY A 1 168 ? -31.685 40.172 -3.483 1.00 65.38 168 GLY A C 1
ATOM 1281 O O . GLY A 1 168 ? -30.655 39.525 -3.637 1.00 65.38 168 GLY A O 1
ATOM 1282 N N . LYS A 1 169 ? -32.732 40.040 -4.310 1.00 69.88 169 LYS A N 1
ATOM 1283 C CA . LYS A 1 169 ? -32.741 39.099 -5.448 1.00 69.88 169 LYS A CA 1
ATOM 1284 C C . LYS A 1 169 ? -31.706 39.457 -6.519 1.00 69.88 169 LYS A C 1
ATOM 1286 O O . LYS A 1 169 ? -31.108 38.562 -7.110 1.00 69.88 169 LYS A O 1
ATOM 1291 N N . GLU A 1 170 ? -31.480 40.746 -6.752 1.00 68.94 170 GLU A N 1
ATOM 1292 C CA . GLU A 1 170 ? -30.474 41.216 -7.707 1.00 68.94 170 GLU A CA 1
ATOM 1293 C C . GLU A 1 170 ? -29.070 41.038 -7.127 1.00 68.94 170 GLU A C 1
ATOM 1295 O O . GLU A 1 170 ? -28.192 40.515 -7.809 1.00 68.94 170 GLU A O 1
ATOM 1300 N N . ALA A 1 171 ? -28.889 41.327 -5.833 1.00 62.88 171 ALA A N 1
ATOM 1301 C CA . ALA A 1 171 ? -27.632 41.068 -5.132 1.00 62.88 171 ALA A CA 1
ATOM 1302 C C . ALA A 1 171 ? -27.231 39.578 -5.157 1.00 62.88 171 ALA A C 1
ATOM 1304 O O . ALA A 1 171 ? -26.072 39.253 -5.412 1.00 62.88 171 ALA A O 1
ATOM 1305 N N . THR A 1 172 ? -28.181 38.652 -4.967 1.00 70.25 172 THR A N 1
ATOM 1306 C CA . THR A 1 172 ? -27.916 37.205 -5.074 1.00 70.25 172 THR A CA 1
ATOM 1307 C C . THR A 1 172 ? -27.520 36.793 -6.494 1.00 70.25 172 THR A C 1
ATOM 1309 O O . THR A 1 172 ? -26.648 35.942 -6.660 1.00 70.25 172 THR A O 1
ATOM 1312 N N . ARG A 1 173 ? -28.103 37.416 -7.527 1.00 74.06 173 ARG A N 1
ATOM 1313 C CA . ARG A 1 173 ? -27.744 37.146 -8.927 1.00 74.06 173 ARG A CA 1
ATOM 1314 C C . ARG A 1 173 ? -26.296 37.533 -9.228 1.00 74.06 173 ARG A C 1
ATOM 1316 O O . ARG A 1 173 ? -25.595 36.769 -9.885 1.00 74.06 173 ARG A O 1
ATOM 1323 N N . PHE A 1 174 ? -25.847 38.686 -8.734 1.00 68.62 174 PHE A N 1
ATOM 1324 C CA . PHE A 1 174 ? -24.457 39.119 -8.890 1.00 68.62 174 PHE A CA 1
ATOM 1325 C C . PHE A 1 174 ? -23.490 38.243 -8.088 1.00 68.62 174 PHE A C 1
ATOM 1327 O O . PHE A 1 174 ? -22.448 37.861 -8.606 1.00 68.62 174 PHE A O 1
ATOM 1334 N N . MET A 1 175 ? -23.872 37.822 -6.880 1.00 68.56 175 MET A N 1
ATOM 1335 C CA . MET A 1 175 ? -23.070 36.905 -6.063 1.00 68.56 175 MET A CA 1
ATOM 1336 C C . MET A 1 175 ? -22.842 35.548 -6.745 1.00 68.56 175 MET A C 1
ATOM 1338 O O . MET A 1 175 ? -21.730 35.031 -6.720 1.00 68.56 175 MET A O 1
ATOM 1342 N N . MET A 1 176 ? -23.866 34.989 -7.400 1.00 69.38 176 MET A N 1
ATOM 1343 C CA . MET A 1 176 ? -23.736 33.730 -8.147 1.00 69.38 176 MET A CA 1
ATOM 1344 C C . MET A 1 176 ? -22.851 33.853 -9.396 1.00 69.38 176 MET A C 1
ATOM 1346 O O . MET A 1 176 ? -22.282 32.857 -9.829 1.00 69.38 176 MET A O 1
ATOM 1350 N N . ARG A 1 177 ? -22.727 35.055 -9.974 1.00 68.56 177 ARG A N 1
ATOM 1351 C CA . ARG A 1 177 ? -21.859 35.331 -11.133 1.00 68.56 177 ARG A CA 1
ATOM 1352 C C . ARG A 1 177 ? -20.384 35.509 -10.738 1.00 68.56 177 ARG A C 1
ATOM 1354 O O . ARG A 1 177 ? -19.521 35.445 -11.606 1.00 68.56 177 ARG A O 1
ATOM 1361 N N . GLY A 1 178 ? -20.096 35.692 -9.448 1.00 68.00 178 GLY A N 1
ATOM 1362 C CA . GLY A 1 178 ? -18.749 35.942 -8.935 1.00 68.00 178 GLY A CA 1
ATOM 1363 C C . GLY A 1 178 ? -18.264 37.377 -9.175 1.00 68.00 178 GLY A C 1
ATOM 1364 O O . GLY A 1 178 ? -18.993 38.225 -9.683 1.00 68.00 178 GLY A O 1
ATOM 1365 N N . TYR A 1 179 ? -17.016 37.655 -8.788 1.00 63.25 179 TYR A N 1
ATOM 1366 C CA . TYR A 1 179 ? -16.413 38.999 -8.831 1.00 63.25 179 TYR A CA 1
ATOM 1367 C C . TYR A 1 179 ? -15.671 39.308 -10.143 1.00 63.25 179 TYR A C 1
ATOM 1369 O O . TYR A 1 179 ? -15.033 40.350 -10.240 1.00 63.25 179 TYR A O 1
ATOM 1377 N N . GLY A 1 180 ? -15.768 38.430 -11.148 1.00 61.09 180 GLY A N 1
ATOM 1378 C CA . GLY A 1 180 ? -14.944 38.477 -12.359 1.00 61.09 180 GLY A CA 1
ATOM 1379 C C . GLY A 1 180 ? -13.568 37.846 -12.140 1.00 61.09 180 GLY A C 1
ATOM 1380 O O . GLY A 1 180 ? -13.021 37.874 -11.034 1.00 61.09 180 GLY A O 1
ATOM 1381 N N . GLU A 1 181 ? -13.014 37.248 -13.189 1.00 59.62 181 GLU A N 1
ATOM 1382 C CA . GLU A 1 181 ? -11.714 36.562 -13.128 1.00 59.62 181 GLU A CA 1
ATOM 1383 C C . GLU A 1 181 ? -10.541 37.537 -13.322 1.00 59.62 181 GLU A C 1
ATOM 1385 O O . GLU A 1 181 ? -9.400 37.226 -12.985 1.00 59.62 181 GLU A O 1
ATOM 1390 N N . ASN A 1 182 ? -10.826 38.753 -13.801 1.00 64.94 182 ASN A N 1
ATOM 1391 C CA . ASN A 1 182 ? -9.851 39.817 -14.033 1.00 64.94 182 ASN A CA 1
ATOM 1392 C C . ASN A 1 182 ? -10.359 41.205 -13.569 1.00 64.94 182 ASN A C 1
ATOM 1394 O O . ASN A 1 182 ? -11.541 41.411 -13.270 1.00 64.94 182 ASN A O 1
ATOM 1398 N N . VAL A 1 183 ? -9.441 42.180 -13.494 1.00 58.69 183 VAL A N 1
ATOM 1399 C CA . VAL A 1 183 ? -9.706 43.549 -12.995 1.00 58.69 183 VAL A CA 1
ATOM 1400 C C . VAL A 1 183 ? -10.703 44.302 -13.885 1.00 58.69 183 VAL A C 1
ATOM 1402 O O . VAL A 1 183 ? -11.482 45.124 -13.397 1.00 58.69 183 VAL A O 1
ATOM 1405 N N . GLU A 1 184 ? -10.698 44.037 -15.190 1.00 65.44 184 GLU A N 1
ATOM 1406 C CA . GLU A 1 184 ? -11.617 44.672 -16.138 1.00 65.44 184 GLU A CA 1
ATOM 1407 C C . GLU A 1 184 ? -13.053 44.172 -15.941 1.00 65.44 184 GLU A C 1
ATOM 1409 O O . GLU A 1 184 ? -13.978 44.985 -15.852 1.00 65.44 184 GLU A O 1
ATOM 1414 N N . GLU A 1 185 ? -13.233 42.866 -15.745 1.00 65.25 185 GLU A N 1
ATOM 1415 C CA . GLU A 1 185 ? -14.513 42.247 -15.392 1.00 65.25 185 GLU A CA 1
ATOM 1416 C C . GLU A 1 185 ? -15.019 42.724 -14.032 1.00 65.25 185 GLU A C 1
ATOM 1418 O O . GLU A 1 185 ? -16.190 43.085 -13.905 1.00 65.25 185 GLU A O 1
ATOM 1423 N N . SER A 1 186 ? -14.131 42.831 -13.039 1.00 65.31 186 SER A N 1
ATOM 1424 C CA . SER A 1 186 ? -14.470 43.360 -11.710 1.00 65.31 186 SER A CA 1
ATOM 1425 C C . SER A 1 186 ? -15.021 44.792 -11.801 1.00 65.31 186 SER A C 1
ATOM 1427 O O . SER A 1 186 ? -16.026 45.137 -11.175 1.00 65.31 186 SER A O 1
ATOM 1429 N N . ARG A 1 187 ? -14.407 45.642 -12.638 1.00 68.38 187 ARG A N 1
ATOM 1430 C CA . ARG A 1 187 ? -14.860 47.025 -12.879 1.00 68.38 187 ARG A CA 1
ATOM 1431 C C . ARG A 1 187 ? -16.172 47.095 -13.657 1.00 68.38 187 ARG A C 1
ATOM 1433 O O . ARG A 1 187 ? -16.962 48.012 -13.420 1.00 68.38 187 ARG A O 1
ATOM 1440 N N . ALA A 1 188 ? -16.411 46.165 -14.579 1.00 72.56 188 ALA A N 1
ATOM 1441 C CA . ALA A 1 188 ? -17.674 46.074 -15.303 1.00 72.56 188 ALA A CA 1
ATOM 1442 C C . ALA A 1 188 ? -18.826 45.699 -14.356 1.00 72.56 188 ALA A C 1
ATOM 1444 O O . ALA A 1 188 ? -19.842 46.394 -14.332 1.00 72.56 188 ALA A O 1
ATOM 1445 N N . ILE A 1 189 ? -18.621 44.691 -13.500 1.00 71.62 189 ILE A N 1
ATOM 1446 C CA . ILE A 1 189 ? -19.594 44.252 -12.487 1.00 71.62 189 ILE A CA 1
ATOM 1447 C C . ILE A 1 189 ? -19.898 45.385 -11.501 1.00 71.62 189 ILE A C 1
ATOM 1449 O O . ILE A 1 189 ? -21.061 45.655 -11.206 1.00 71.62 189 ILE A O 1
ATOM 1453 N N . TYR A 1 190 ? -18.875 46.121 -11.058 1.00 71.75 190 TYR A N 1
ATOM 1454 C CA . TYR A 1 190 ? -19.057 47.304 -10.216 1.00 71.75 190 TYR A CA 1
ATOM 1455 C C . TYR A 1 190 ? -19.963 48.361 -10.874 1.00 71.75 190 TYR A C 1
ATOM 1457 O O . TYR A 1 190 ? -20.888 48.871 -10.240 1.00 71.75 190 TYR A O 1
ATOM 1465 N N . LYS A 1 191 ? -19.740 48.678 -12.159 1.00 74.00 191 LYS A N 1
ATOM 1466 C CA . LYS A 1 191 ? -20.576 49.646 -12.891 1.00 74.00 191 LYS A CA 1
ATOM 1467 C C . LYS A 1 191 ? -22.012 49.154 -13.079 1.00 74.00 191 LYS A C 1
ATOM 1469 O O . LYS A 1 191 ? -22.930 49.964 -12.968 1.00 74.00 191 LYS A O 1
ATOM 1474 N N . GLU A 1 192 ? -22.213 47.861 -13.335 1.00 74.06 192 GLU A N 1
ATOM 1475 C CA . GLU A 1 192 ? -23.549 47.255 -13.427 1.00 74.06 192 GLU A CA 1
ATOM 1476 C C . GLU A 1 192 ? -24.302 47.376 -12.094 1.00 74.06 192 GLU A C 1
ATOM 1478 O O . GLU A 1 192 ? -25.436 47.852 -12.068 1.00 74.06 192 GLU A O 1
ATOM 1483 N N . ILE A 1 193 ? -23.651 47.044 -10.975 1.00 72.25 193 ILE A N 1
ATOM 1484 C CA . ILE A 1 193 ? -24.237 47.160 -9.632 1.00 72.25 193 ILE A CA 1
ATOM 1485 C C . ILE A 1 193 ? -24.556 48.624 -9.298 1.00 72.25 193 ILE A C 1
ATOM 1487 O O . ILE A 1 193 ? -25.636 48.922 -8.788 1.00 72.25 193 ILE A O 1
ATOM 1491 N N . GLN A 1 194 ? -23.662 49.560 -9.628 1.00 72.06 194 GLN A N 1
ATOM 1492 C CA . GLN A 1 194 ? -23.882 50.985 -9.375 1.00 72.06 194 GLN A CA 1
ATOM 1493 C C . GLN A 1 194 ? -25.026 51.568 -10.226 1.00 72.06 194 GLN A C 1
ATOM 1495 O O . GLN A 1 194 ? -25.755 52.442 -9.754 1.00 72.06 194 GLN A O 1
ATOM 1500 N N . ALA A 1 195 ? -25.206 51.091 -11.461 1.00 75.25 195 ALA A N 1
ATOM 1501 C CA . ALA A 1 195 ? -26.332 51.477 -12.310 1.00 75.25 195 ALA A CA 1
ATOM 1502 C C . ALA A 1 195 ? -27.665 50.979 -11.735 1.00 75.25 195 ALA A C 1
ATOM 1504 O O . ALA A 1 195 ? -28.634 51.734 -11.698 1.00 75.25 195 ALA A O 1
ATOM 1505 N N . VAL A 1 196 ? -27.688 49.748 -11.215 1.00 68.81 196 VAL A N 1
ATOM 1506 C CA . VAL A 1 196 ? -28.853 49.185 -10.521 1.00 68.81 196 VAL A CA 1
ATOM 1507 C C . VAL A 1 196 ? -29.140 49.941 -9.223 1.00 68.81 196 VAL A C 1
ATOM 1509 O O . VAL A 1 196 ? -30.296 50.201 -8.922 1.00 68.81 196 VAL A O 1
ATOM 1512 N N . LEU A 1 197 ? -28.119 50.362 -8.474 1.00 65.81 197 LEU A N 1
ATOM 1513 C CA . LEU A 1 197 ? -28.297 51.116 -7.227 1.00 65.81 197 LEU A CA 1
ATOM 1514 C C . LEU A 1 197 ? -28.833 52.547 -7.450 1.00 65.81 197 LEU A C 1
ATOM 1516 O O . LEU A 1 197 ? -29.473 53.108 -6.566 1.00 65.81 197 LEU A O 1
ATOM 1520 N N . LYS A 1 198 ? -28.559 53.148 -8.615 1.00 63.06 198 LYS A N 1
ATOM 1521 C CA . LYS A 1 198 ? -29.074 54.476 -9.008 1.00 63.06 198 LYS A CA 1
ATOM 1522 C C . LYS A 1 198 ? -30.437 54.442 -9.712 1.00 63.06 198 LYS A C 1
ATOM 1524 O O . LYS A 1 198 ? -31.019 55.510 -9.903 1.00 63.06 198 LYS A O 1
ATOM 1529 N N . SER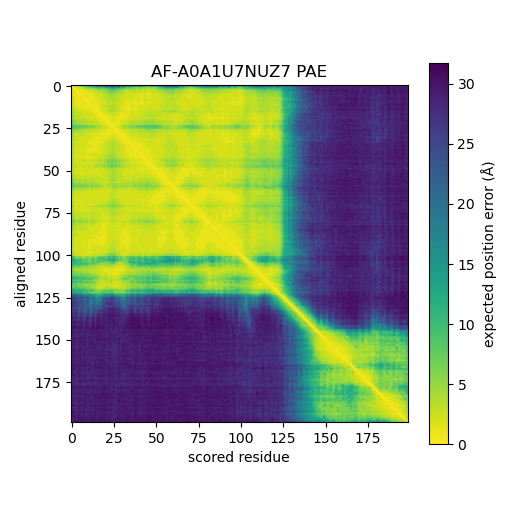 A 1 199 ? -30.904 53.263 -10.123 1.00 53.19 199 SER A N 1
ATOM 1530 C CA . SER A 1 199 ? -32.242 53.021 -10.685 1.00 53.19 199 SER A CA 1
ATOM 1531 C C . SER A 1 199 ? -33.277 52.832 -9.590 1.00 53.19 199 SER A C 1
ATOM 1533 O O . SER A 1 199 ? -34.471 53.042 -9.875 1.00 53.19 199 SER A O 1
#

pLDDT: mean 80.76, std 17.35, range [37.62, 98.38]

Foldseek 3Di:
DVLLVQLLVQQLQQQPDWFFADDDVQKTFIDGFGDPVSSCVSQCVSAVPKDWDKDFPDQVQTKIKIWIAGPNDIDIFIGGHPHNVSNVRNRRQRRSVVSVNHDPDDGDMAGADPVPGGDCVVVVVPDPPDDDDDDDDDDPDDPDDPVLVVLVVLLVVLLVVCVVVVNVVVSVVLVVVPCDPDPVSNVVSVVVSVVVVVD

Organism: NCBI:txid249408